Protein AF-A0A9P8L852-F1 (afdb_monomer_lite)

Structure (mmCIF, N/CA/C/O backbone):
data_AF-A0A9P8L852-F1
#
_entry.id   AF-A0A9P8L852-F1
#
loop_
_atom_site.group_PDB
_atom_site.id
_atom_site.type_symbol
_atom_site.label_atom_id
_atom_site.label_alt_id
_atom_site.label_comp_id
_atom_site.label_asym_id
_atom_site.label_entity_id
_atom_site.label_seq_id
_atom_site.pdbx_PDB_ins_code
_atom_site.Cartn_x
_atom_site.Cartn_y
_atom_site.Cartn_z
_atom_site.occupancy
_atom_site.B_iso_or_equiv
_atom_site.auth_seq_id
_atom_site.auth_comp_id
_atom_site.auth_asym_id
_atom_site.auth_atom_id
_atom_site.pdbx_PDB_model_num
ATOM 1 N N . MET A 1 1 ? -7.462 -29.030 7.762 1.00 30.09 1 MET A N 1
ATOM 2 C CA . MET A 1 1 ? -6.842 -27.902 8.484 1.00 30.09 1 MET A CA 1
ATOM 3 C C . MET A 1 1 ? -5.400 -27.834 8.004 1.00 30.09 1 MET A C 1
ATOM 5 O O . MET A 1 1 ? -4.571 -28.569 8.515 1.00 30.09 1 MET A O 1
ATOM 9 N N . PHE A 1 2 ? -5.139 -27.100 6.919 1.00 30.09 2 PHE A N 1
ATOM 10 C CA . PHE A 1 2 ? -3.774 -26.893 6.430 1.00 30.09 2 PHE A CA 1
ATOM 11 C C . PHE A 1 2 ? -3.200 -25.709 7.206 1.00 30.09 2 PHE A C 1
ATOM 13 O O . PHE A 1 2 ? -3.673 -24.588 7.052 1.00 30.09 2 PHE A O 1
ATOM 20 N N . PHE A 1 3 ? -2.244 -25.980 8.090 1.00 32.47 3 PHE A N 1
ATOM 21 C CA . PHE A 1 3 ? -1.364 -24.946 8.616 1.00 32.47 3 PHE A CA 1
ATOM 22 C C . PHE A 1 3 ? -0.344 -24.648 7.515 1.00 32.47 3 PHE A C 1
ATOM 24 O O . PHE A 1 3 ? 0.460 -25.513 7.178 1.00 32.47 3 PHE A O 1
ATOM 31 N N . GLY A 1 4 ? -0.447 -23.472 6.899 1.00 38.97 4 GLY A N 1
ATOM 32 C CA . GLY A 1 4 ? 0.571 -22.972 5.983 1.00 38.97 4 GLY A CA 1
ATOM 33 C C . GLY A 1 4 ? 1.774 -22.506 6.792 1.00 38.97 4 GLY A C 1
ATOM 34 O O . GLY A 1 4 ? 1.653 -21.605 7.619 1.00 38.97 4 GLY A O 1
ATOM 35 N N . GLU A 1 5 ? 2.915 -23.149 6.583 1.00 37.53 5 GLU A N 1
ATOM 36 C CA . GLU A 1 5 ? 4.205 -22.655 7.050 1.00 37.53 5 GLU A CA 1
ATOM 37 C C . GLU A 1 5 ? 4.612 -21.487 6.137 1.00 37.53 5 GLU A C 1
ATOM 39 O O . GLU A 1 5 ? 4.601 -21.616 4.912 1.00 37.53 5 GLU A O 1
ATOM 44 N N . LEU A 1 6 ? 4.905 -20.320 6.718 1.00 42.66 6 LEU A N 1
ATOM 45 C CA . LEU A 1 6 ? 5.394 -19.158 5.974 1.00 42.66 6 LEU A CA 1
ATOM 46 C C . LEU A 1 6 ? 6.865 -19.396 5.614 1.00 42.66 6 LEU A C 1
ATOM 48 O O . LEU A 1 6 ? 7.756 -19.137 6.422 1.00 42.66 6 LEU A O 1
ATOM 52 N N . ALA A 1 7 ? 7.123 -19.905 4.412 1.00 53.56 7 ALA A N 1
ATOM 53 C CA . ALA A 1 7 ? 8.471 -19.963 3.861 1.00 53.56 7 ALA A CA 1
ATOM 54 C C . ALA A 1 7 ? 8.869 -18.576 3.329 1.00 53.56 7 ALA A C 1
ATOM 56 O O . ALA A 1 7 ? 8.182 -18.007 2.482 1.00 53.56 7 ALA A O 1
ATOM 57 N N . VAL A 1 8 ? 9.979 -18.027 3.828 1.00 52.31 8 VAL A N 1
ATOM 58 C CA . VAL A 1 8 ? 10.577 -16.790 3.305 1.00 52.31 8 VAL A CA 1
ATOM 59 C C . VAL A 1 8 ? 11.607 -17.175 2.249 1.00 52.31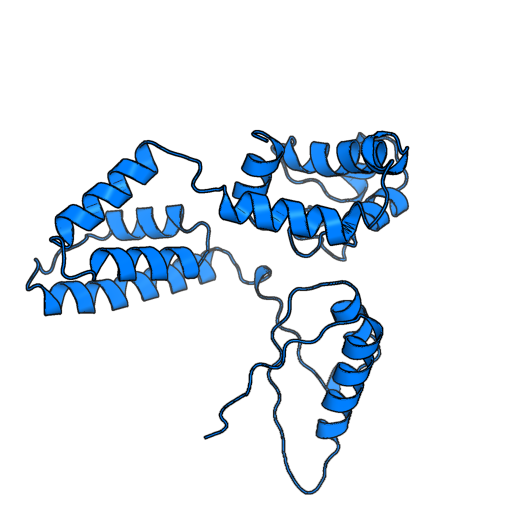 8 VAL A C 1
ATOM 61 O O . VAL A 1 8 ? 12.609 -17.811 2.575 1.00 52.31 8 VAL A O 1
ATOM 64 N N . LEU A 1 9 ? 11.359 -16.798 0.996 1.00 57.06 9 LEU A N 1
ATOM 65 C CA . LEU A 1 9 ? 12.270 -17.051 -0.121 1.00 57.06 9 LEU A CA 1
ATOM 66 C C . LEU A 1 9 ? 13.370 -15.983 -0.159 1.00 57.06 9 LEU A C 1
ATOM 68 O O . LEU A 1 9 ? 13.110 -14.815 0.128 1.00 57.06 9 LEU A O 1
ATOM 72 N N . ARG A 1 10 ? 14.604 -16.378 -0.488 1.00 55.06 10 ARG A N 1
ATOM 73 C CA . ARG A 1 10 ? 15.746 -15.473 -0.694 1.00 55.06 10 ARG A CA 1
ATOM 74 C C . ARG A 1 10 ? 16.436 -15.859 -2.001 1.00 55.06 10 ARG A C 1
ATOM 76 O O . ARG A 1 10 ? 16.749 -17.029 -2.144 1.00 55.06 10 ARG A O 1
ATOM 83 N N . GLY A 1 11 ? 16.701 -14.888 -2.878 1.00 62.25 11 GLY A N 1
ATOM 84 C CA . GLY A 1 11 ? 17.395 -15.084 -4.159 1.00 62.25 11 GLY A CA 1
ATOM 85 C C . GLY A 1 11 ? 16.453 -15.095 -5.369 1.00 62.25 11 GLY A C 1
ATOM 86 O O . GLY A 1 11 ? 15.454 -15.808 -5.376 1.00 62.25 11 GLY A O 1
ATOM 87 N N . ASP A 1 12 ? 16.775 -14.301 -6.393 1.00 66.50 12 ASP A N 1
ATOM 88 C CA . ASP A 1 12 ? 15.905 -14.068 -7.558 1.00 66.50 12 ASP A CA 1
ATOM 89 C C . ASP A 1 12 ? 15.654 -15.340 -8.385 1.00 66.50 12 ASP A C 1
ATOM 91 O O . ASP A 1 12 ? 14.520 -15.614 -8.779 1.00 66.50 12 ASP A O 1
ATOM 95 N N . GLU A 1 13 ? 16.698 -16.146 -8.606 1.00 70.75 13 GLU A N 1
ATOM 96 C CA . GLU A 1 13 ? 16.605 -17.424 -9.329 1.00 70.75 13 GLU A CA 1
ATOM 97 C C . GLU A 1 13 ? 15.814 -18.473 -8.530 1.00 70.75 13 GLU A C 1
ATOM 99 O O . GLU A 1 13 ? 15.007 -19.216 -9.094 1.00 70.75 13 GLU A O 1
ATOM 104 N N . ASP A 1 14 ? 15.979 -18.483 -7.204 1.00 79.25 14 ASP A N 1
ATOM 105 C CA . ASP A 1 14 ? 15.270 -19.399 -6.308 1.00 79.25 14 ASP A CA 1
ATOM 106 C C . ASP A 1 14 ? 13.763 -19.109 -6.300 1.00 79.25 14 ASP A C 1
ATOM 108 O O . ASP A 1 14 ? 12.945 -20.030 -6.291 1.00 79.25 14 ASP A O 1
ATOM 112 N N . VAL A 1 15 ? 13.374 -17.830 -6.360 1.00 82.06 15 VAL A N 1
ATOM 113 C CA . VAL A 1 15 ? 11.967 -17.418 -6.443 1.00 82.06 15 VAL A CA 1
ATOM 114 C C . VAL A 1 15 ? 11.315 -17.940 -7.722 1.00 82.06 15 VAL A C 1
ATOM 116 O O . VAL A 1 15 ? 10.245 -18.545 -7.649 1.00 82.06 15 VAL A O 1
ATOM 119 N N . GLN A 1 16 ? 11.951 -17.759 -8.881 1.00 82.19 16 GLN A N 1
ATOM 120 C CA . GLN A 1 16 ? 11.395 -18.219 -10.160 1.00 82.19 16 GLN A CA 1
ATOM 121 C C . GLN A 1 16 ? 11.277 -19.744 -10.215 1.00 82.19 16 GLN A C 1
ATOM 123 O O . GLN A 1 16 ? 10.236 -20.269 -10.613 1.00 82.19 16 GLN A O 1
ATOM 128 N N . LEU A 1 17 ? 12.307 -20.458 -9.749 1.00 84.75 17 LEU A N 1
ATOM 129 C CA . LEU A 1 17 ? 12.286 -21.916 -9.663 1.00 84.75 17 LEU A CA 1
ATOM 130 C C . LEU A 1 17 ? 11.126 -22.403 -8.789 1.00 84.75 17 LEU A C 1
ATOM 132 O O . LEU A 1 17 ? 10.396 -23.316 -9.172 1.00 84.75 17 LEU A O 1
ATOM 136 N N . ILE A 1 18 ? 10.936 -21.789 -7.621 1.00 87.62 18 ILE A N 1
ATOM 137 C CA . ILE A 1 18 ? 9.874 -22.180 -6.694 1.00 87.62 18 ILE A CA 1
ATOM 138 C C . ILE A 1 18 ? 8.501 -21.900 -7.295 1.00 87.62 18 ILE A C 1
ATOM 140 O O . ILE A 1 18 ? 7.634 -22.765 -7.215 1.00 87.62 18 ILE A O 1
ATOM 144 N N . LEU A 1 19 ? 8.296 -20.748 -7.936 1.00 88.31 19 LEU A N 1
ATOM 145 C CA . LEU A 1 19 ? 7.033 -20.446 -8.614 1.00 88.31 19 LEU A CA 1
ATOM 146 C C . LEU A 1 19 ? 6.720 -21.471 -9.714 1.00 88.31 19 LEU A C 1
ATOM 148 O O . LEU A 1 19 ? 5.597 -21.976 -9.766 1.00 88.31 19 LEU A O 1
ATOM 152 N N . GLY A 1 20 ? 7.719 -21.854 -10.516 1.00 86.06 20 GLY A N 1
ATOM 153 C CA . GLY A 1 20 ? 7.581 -22.915 -11.516 1.00 86.06 20 GLY A CA 1
ATOM 154 C C . GLY A 1 20 ? 7.188 -24.259 -10.896 1.00 86.06 20 GLY A C 1
ATOM 155 O O . GLY A 1 20 ? 6.213 -24.879 -11.319 1.00 86.06 20 GLY A O 1
ATOM 156 N N . LEU A 1 21 ? 7.874 -24.675 -9.827 1.00 86.94 21 LEU A N 1
ATOM 157 C CA . LEU A 1 21 ? 7.550 -25.909 -9.105 1.00 86.94 21 LEU A CA 1
ATOM 158 C C . LEU A 1 21 ? 6.135 -25.880 -8.512 1.00 86.94 21 LEU A C 1
ATOM 160 O O . LEU A 1 21 ? 5.420 -26.875 -8.594 1.00 86.94 21 LEU A O 1
ATOM 164 N N . LEU A 1 22 ? 5.702 -24.754 -7.934 1.00 87.94 22 LEU A N 1
ATOM 165 C CA . LEU A 1 22 ? 4.351 -24.609 -7.379 1.00 87.94 22 LEU A CA 1
ATOM 166 C C . LEU A 1 22 ? 3.277 -24.699 -8.473 1.00 87.94 22 LEU A C 1
ATOM 168 O O . LEU A 1 22 ? 2.219 -25.281 -8.227 1.00 87.94 22 LEU A O 1
ATOM 172 N N . ALA A 1 23 ? 3.550 -24.194 -9.679 1.00 85.25 23 ALA A N 1
ATOM 173 C CA . ALA A 1 23 ? 2.652 -24.344 -10.821 1.00 85.25 23 ALA A CA 1
ATOM 174 C C . ALA A 1 23 ? 2.519 -25.812 -11.265 1.00 85.25 23 ALA A C 1
ATOM 176 O O . ALA A 1 23 ? 1.412 -26.272 -11.557 1.00 85.25 23 ALA A O 1
ATOM 177 N N . GLU A 1 24 ? 3.612 -26.584 -11.241 1.00 85.00 24 GLU A N 1
ATOM 178 C CA . GLU A 1 24 ? 3.585 -28.018 -11.560 1.00 85.00 24 GLU A CA 1
ATOM 179 C C . GLU A 1 24 ? 2.726 -28.825 -10.581 1.00 85.00 24 GLU A C 1
ATOM 181 O O . GLU A 1 24 ? 2.107 -29.816 -10.978 1.00 85.00 24 GLU A O 1
ATOM 186 N N . VAL A 1 25 ? 2.599 -28.388 -9.323 1.00 83.75 25 VAL A N 1
ATOM 187 C CA . VAL A 1 25 ? 1.736 -29.059 -8.336 1.00 83.75 25 VAL A CA 1
ATOM 188 C C . VAL A 1 25 ? 0.272 -29.105 -8.793 1.00 83.75 25 VAL A C 1
ATOM 190 O O . VAL A 1 25 ? -0.440 -30.064 -8.488 1.00 83.75 25 VAL A O 1
ATOM 193 N N . GLY A 1 26 ? -0.178 -28.128 -9.586 1.00 75.31 26 GLY A N 1
ATOM 194 C CA . GLY A 1 26 ? -1.515 -28.128 -10.186 1.00 75.31 26 GLY A CA 1
ATOM 195 C C . GLY A 1 26 ? -1.768 -29.286 -11.162 1.00 75.31 26 GLY A C 1
ATOM 196 O O . GLY A 1 26 ? -2.921 -29.591 -11.461 1.00 75.31 26 GLY A O 1
ATOM 197 N N . THR A 1 27 ? -0.715 -29.962 -11.634 1.00 79.94 27 THR A N 1
ATOM 198 C CA . THR A 1 27 ? -0.801 -31.112 -12.552 1.00 79.94 27 THR A CA 1
ATOM 199 C C . THR A 1 27 ? -0.928 -32.461 -11.840 1.00 79.94 27 THR A C 1
ATOM 201 O O . THR A 1 27 ? -1.153 -33.488 -12.489 1.00 79.94 27 THR A O 1
ATOM 204 N N . LEU A 1 28 ? -0.809 -32.488 -10.506 1.00 83.94 28 LEU A N 1
ATOM 205 C CA . LEU A 1 28 ? -0.921 -33.719 -9.731 1.00 83.94 28 LEU A CA 1
ATOM 206 C C . LEU A 1 28 ? -2.323 -34.325 -9.869 1.00 83.94 28 LEU A C 1
ATOM 208 O O . LEU A 1 28 ? -3.336 -33.711 -9.551 1.00 83.94 28 LEU A O 1
ATOM 212 N N . GLN A 1 29 ? -2.378 -35.584 -10.303 1.00 82.12 29 GLN A N 1
ATOM 213 C CA . GLN A 1 29 ? -3.643 -36.298 -10.519 1.00 82.12 29 GLN A CA 1
ATOM 214 C C . GLN A 1 29 ? -4.199 -36.942 -9.244 1.00 82.12 29 GLN A C 1
ATOM 216 O O . GLN A 1 29 ? -5.379 -37.279 -9.174 1.00 82.12 29 GLN A O 1
ATOM 221 N N . THR A 1 30 ? -3.347 -37.154 -8.242 1.00 87.06 30 THR A N 1
ATOM 222 C CA . THR A 1 30 ? -3.685 -37.899 -7.023 1.00 87.06 30 THR A CA 1
ATOM 223 C C . THR A 1 30 ? -4.149 -37.006 -5.877 1.00 87.06 30 THR A C 1
ATOM 225 O O . THR A 1 30 ? -4.859 -37.479 -4.992 1.00 87.06 30 THR A O 1
ATOM 228 N N . ILE A 1 31 ? -3.757 -35.728 -5.873 1.00 84.88 31 ILE A N 1
ATOM 229 C CA . ILE A 1 31 ? -4.062 -34.761 -4.815 1.00 84.88 31 ILE A CA 1
ATOM 230 C C . ILE A 1 31 ? -4.403 -33.426 -5.468 1.00 84.88 31 ILE A C 1
ATOM 232 O O . ILE A 1 31 ? -3.638 -32.920 -6.281 1.00 84.88 31 ILE A O 1
ATOM 236 N N . GLN A 1 32 ? -5.524 -32.828 -5.065 1.00 82.69 32 GLN A N 1
ATOM 237 C CA . GLN A 1 32 ? -5.884 -31.477 -5.476 1.00 82.69 32 GLN A CA 1
ATOM 238 C C . GLN A 1 32 ? -5.340 -30.468 -4.459 1.00 82.69 32 GLN A C 1
ATOM 240 O O . GLN A 1 32 ? -5.936 -30.272 -3.397 1.00 82.69 32 GLN A O 1
ATOM 245 N N . LEU A 1 33 ? -4.209 -29.832 -4.771 1.00 82.88 33 LEU A N 1
ATOM 246 C CA . LEU A 1 33 ? -3.658 -28.752 -3.952 1.00 82.88 33 LEU A CA 1
ATOM 247 C C . LEU A 1 33 ? -4.139 -27.389 -4.467 1.00 82.88 33 LEU A C 1
ATOM 249 O O . LEU A 1 33 ? -4.198 -27.153 -5.671 1.00 82.88 33 LEU A O 1
ATOM 253 N N . ARG A 1 34 ? -4.473 -26.482 -3.546 1.00 84.12 34 ARG A N 1
ATOM 254 C CA . ARG A 1 34 ? -4.671 -25.056 -3.834 1.00 84.12 34 ARG A CA 1
ATOM 255 C C . ARG A 1 34 ? -3.656 -24.268 -3.027 1.00 84.12 34 ARG A C 1
ATOM 257 O O . ARG A 1 34 ? -3.561 -24.469 -1.818 1.00 84.12 34 ARG A O 1
ATOM 264 N N . ILE A 1 35 ? -2.919 -23.398 -3.699 1.00 85.69 35 ILE A N 1
ATOM 265 C CA . ILE A 1 35 ? -1.832 -22.622 -3.109 1.00 85.69 35 ILE A CA 1
ATOM 266 C C . ILE A 1 35 ? -2.249 -21.155 -3.165 1.00 85.69 35 ILE A C 1
ATOM 268 O O . ILE A 1 35 ? -2.655 -20.671 -4.218 1.00 85.69 35 ILE A O 1
ATOM 272 N N . LEU A 1 36 ? -2.180 -20.468 -2.026 1.00 88.12 36 LEU A N 1
ATOM 273 C CA . LEU A 1 36 ? -2.320 -19.019 -1.960 1.00 88.12 36 LEU A CA 1
ATOM 274 C C . LEU A 1 36 ? -0.929 -18.432 -1.740 1.00 88.12 36 LEU A C 1
ATOM 276 O O . LEU A 1 36 ? -0.276 -18.765 -0.752 1.00 88.12 36 LEU A O 1
ATOM 280 N N . ILE A 1 37 ? -0.495 -17.576 -2.659 1.00 86.06 37 ILE A N 1
ATOM 281 C CA . ILE A 1 37 ? 0.795 -16.892 -2.594 1.00 86.06 37 ILE A CA 1
ATOM 282 C C . ILE A 1 37 ? 0.516 -15.412 -2.351 1.00 86.06 37 ILE A C 1
ATOM 284 O O . ILE A 1 37 ? -0.312 -14.811 -3.029 1.00 86.06 37 ILE A O 1
ATOM 288 N N . THR A 1 38 ? 1.200 -14.831 -1.370 1.00 85.81 38 THR A N 1
ATOM 289 C CA . THR A 1 38 ? 1.174 -13.390 -1.109 1.00 85.81 38 THR A CA 1
ATOM 290 C C . THR A 1 38 ? 2.589 -12.856 -1.225 1.00 85.81 38 THR A C 1
ATOM 292 O O . THR A 1 38 ? 3.482 -13.330 -0.523 1.00 85.81 38 THR A O 1
ATOM 295 N N . SER A 1 39 ? 2.796 -11.865 -2.078 1.00 81.94 39 SER A N 1
ATOM 296 C CA . SER A 1 39 ? 4.111 -11.279 -2.331 1.00 81.94 39 SER A CA 1
ATOM 297 C C . SER A 1 39 ? 3.981 -9.800 -2.675 1.00 81.94 39 SER A C 1
ATOM 299 O O . SER A 1 39 ? 2.926 -9.334 -3.108 1.00 81.94 39 SER A O 1
ATOM 301 N N . ARG A 1 40 ? 5.074 -9.052 -2.508 1.00 79.25 40 ARG A N 1
ATOM 302 C CA . ARG A 1 40 ? 5.219 -7.737 -3.143 1.00 79.25 40 ARG A CA 1
ATOM 303 C C . ARG A 1 40 ? 5.440 -7.931 -4.651 1.00 79.25 40 ARG A C 1
ATOM 305 O O . ARG A 1 40 ? 5.953 -8.983 -5.039 1.00 79.25 40 ARG A O 1
ATOM 312 N N . PRO A 1 41 ? 5.089 -6.955 -5.507 1.00 77.94 41 PRO A N 1
ATOM 313 C CA . PRO A 1 41 ? 5.294 -7.039 -6.956 1.00 77.94 41 PRO A CA 1
ATOM 314 C C . PRO A 1 41 ? 6.764 -6.777 -7.331 1.00 77.94 41 PRO A C 1
ATOM 316 O O . PRO A 1 41 ? 7.064 -5.965 -8.202 1.00 77.94 41 PRO A O 1
ATOM 319 N N . GLU A 1 42 ? 7.691 -7.429 -6.634 1.00 79.12 42 GLU A N 1
ATOM 320 C CA . GLU A 1 42 ? 9.123 -7.330 -6.898 1.00 79.12 42 GLU A CA 1
ATOM 321 C C . GLU A 1 42 ? 9.465 -8.016 -8.225 1.00 79.12 42 GLU A C 1
ATOM 323 O O . GLU A 1 42 ? 8.786 -8.948 -8.666 1.00 79.12 42 GLU A O 1
ATOM 328 N N . THR A 1 43 ? 10.525 -7.543 -8.872 1.00 79.06 43 THR A N 1
ATOM 329 C CA . THR A 1 43 ? 10.949 -7.980 -10.205 1.00 79.06 43 THR A CA 1
ATOM 330 C C . THR A 1 43 ? 11.040 -9.510 -10.361 1.00 79.06 43 THR A C 1
ATOM 332 O O . THR A 1 43 ? 10.464 -10.023 -11.324 1.00 79.06 43 THR A O 1
ATOM 335 N N . PRO A 1 44 ? 11.637 -10.279 -9.425 1.00 79.12 44 PRO A N 1
ATOM 336 C CA . PRO A 1 44 ? 11.730 -11.738 -9.556 1.00 79.12 44 PRO A CA 1
ATOM 337 C C . PRO A 1 44 ? 10.369 -12.437 -9.525 1.00 79.12 44 PRO A C 1
ATOM 339 O O . PRO A 1 44 ? 10.159 -13.414 -10.241 1.00 79.12 44 PRO A O 1
ATOM 342 N N . ILE A 1 45 ? 9.427 -11.907 -8.738 1.00 84.06 45 ILE A N 1
ATOM 343 C CA . ILE A 1 45 ? 8.056 -12.416 -8.636 1.00 84.06 45 ILE A CA 1
ATOM 344 C C . ILE A 1 45 ? 7.315 -12.158 -9.947 1.00 84.06 45 ILE A C 1
ATOM 346 O O . ILE A 1 45 ? 6.753 -13.082 -10.528 1.00 84.06 45 ILE A O 1
ATOM 350 N N . ARG A 1 46 ? 7.349 -10.912 -10.442 1.00 83.62 46 ARG A N 1
ATOM 351 C CA . ARG A 1 46 ? 6.687 -10.528 -11.700 1.00 83.62 46 ARG A CA 1
ATOM 352 C C . ARG A 1 46 ? 7.192 -11.368 -12.871 1.00 83.62 46 ARG A C 1
ATOM 354 O O . ARG A 1 46 ? 6.383 -11.859 -13.648 1.00 83.62 46 ARG A O 1
ATOM 361 N N . PHE A 1 47 ? 8.508 -11.561 -12.977 1.00 82.44 47 PHE A N 1
ATOM 362 C CA . PHE A 1 47 ? 9.087 -12.397 -14.028 1.00 82.44 47 PHE A CA 1
ATOM 363 C C . PHE A 1 47 ? 8.772 -13.881 -13.855 1.00 82.44 47 PHE A C 1
ATOM 365 O O . PHE A 1 47 ? 8.441 -14.530 -14.840 1.00 82.44 47 PHE A O 1
ATOM 372 N N . GLY A 1 48 ? 8.785 -14.410 -12.629 1.00 83.56 48 GLY A N 1
ATOM 373 C CA . GLY A 1 48 ? 8.462 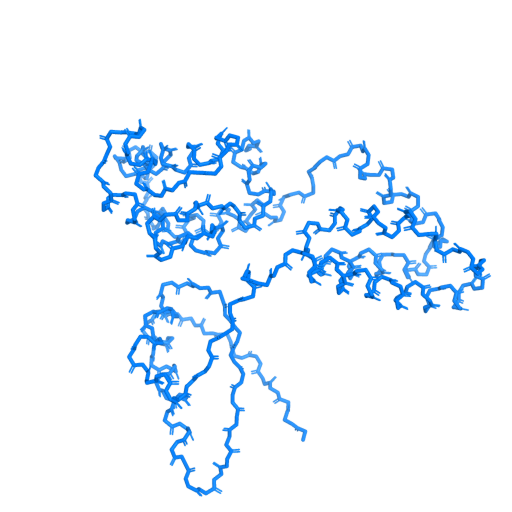-15.817 -12.387 1.00 83.56 48 GLY A CA 1
ATOM 374 C C . GLY A 1 48 ? 7.035 -16.207 -12.786 1.00 83.56 48 GLY A C 1
ATOM 375 O O . GLY A 1 48 ? 6.814 -17.346 -13.181 1.00 83.56 48 GLY A O 1
ATOM 376 N N . PHE A 1 49 ? 6.077 -15.276 -12.735 1.00 86.12 49 PHE A N 1
ATOM 377 C CA . PHE A 1 49 ? 4.703 -15.529 -13.186 1.00 86.12 49 PHE A CA 1
ATOM 378 C C . PHE A 1 49 ? 4.487 -15.346 -14.695 1.00 86.12 49 PHE A C 1
ATOM 380 O O . PHE A 1 49 ? 3.552 -15.938 -15.225 1.00 86.12 49 PHE A O 1
ATOM 387 N N . ILE A 1 50 ? 5.349 -14.607 -15.410 1.00 83.00 50 ILE A N 1
ATOM 388 C CA . ILE A 1 50 ? 5.221 -14.419 -16.871 1.00 83.00 50 ILE A CA 1
ATOM 389 C C . ILE A 1 50 ? 5.284 -15.757 -17.622 1.00 83.00 50 ILE A C 1
ATOM 391 O O . ILE A 1 50 ? 4.557 -15.950 -18.597 1.00 83.00 50 ILE A O 1
ATOM 395 N N . ASP A 1 51 ? 6.125 -16.683 -17.161 1.00 79.25 51 ASP A N 1
ATOM 396 C CA . ASP A 1 51 ? 6.312 -17.989 -17.802 1.00 79.25 51 ASP A CA 1
ATOM 397 C C . ASP A 1 51 ? 5.269 -19.036 -17.365 1.00 79.25 51 ASP A C 1
ATOM 399 O O . ASP A 1 51 ? 5.218 -20.142 -17.911 1.00 79.25 51 ASP A O 1
ATOM 403 N N . ILE A 1 52 ? 4.406 -18.701 -16.398 1.00 85.06 52 ILE A N 1
ATOM 404 C CA . ILE A 1 52 ? 3.348 -19.586 -15.907 1.00 85.06 52 ILE A CA 1
ATOM 405 C C . ILE A 1 52 ? 2.060 -19.296 -16.691 1.00 85.06 52 ILE A C 1
ATOM 407 O O . ILE A 1 52 ? 1.624 -18.150 -16.760 1.00 85.06 52 ILE A O 1
ATOM 411 N N . PRO A 1 53 ? 1.377 -20.310 -17.257 1.00 83.94 53 PRO A N 1
ATOM 412 C CA . PRO A 1 53 ? 0.119 -20.086 -17.964 1.00 83.94 53 PRO A CA 1
ATOM 413 C C . PRO A 1 53 ? -0.944 -19.433 -17.069 1.00 83.94 53 PRO A C 1
ATOM 415 O O . PRO A 1 53 ? -1.167 -19.890 -15.947 1.00 83.94 53 PRO A O 1
ATOM 418 N N . GLU A 1 54 ? -1.687 -18.450 -17.589 1.00 81.38 54 GLU A N 1
ATOM 419 C CA . GLU A 1 54 ? -2.828 -17.818 -16.889 1.00 81.38 54 GLU A CA 1
ATOM 420 C C . GLU A 1 54 ? -3.913 -18.830 -16.479 1.00 81.38 54 GLU A C 1
ATOM 422 O O . GLU A 1 54 ? -4.678 -18.608 -15.552 1.00 81.38 54 GLU A O 1
ATOM 427 N N . THR A 1 55 ? -3.986 -19.993 -17.132 1.00 81.06 55 THR A N 1
ATOM 428 C CA . THR A 1 55 ? -4.901 -21.070 -16.723 1.00 81.06 55 THR A CA 1
ATOM 429 C C . THR A 1 55 ? -4.485 -21.757 -15.420 1.00 81.06 55 THR A C 1
ATOM 431 O O . THR A 1 55 ? -5.289 -22.477 -14.831 1.00 81.06 55 THR A O 1
ATOM 434 N N . ALA A 1 56 ? -3.226 -21.602 -15.006 1.00 81.31 56 ALA A N 1
ATOM 435 C CA . ALA A 1 56 ? -2.645 -22.246 -13.832 1.00 81.31 56 ALA A CA 1
ATOM 436 C C . ALA A 1 56 ? -2.624 -21.338 -12.591 1.00 81.31 56 ALA A C 1
ATOM 438 O O . ALA A 1 56 ? -2.372 -21.834 -11.493 1.00 81.31 56 ALA A O 1
ATOM 439 N N . HIS A 1 57 ? -2.905 -20.040 -12.735 1.00 84.31 57 HIS A N 1
ATOM 440 C CA . HIS A 1 57 ? -2.890 -19.086 -11.628 1.00 84.31 57 HIS A CA 1
ATOM 441 C C . HIS A 1 57 ? -3.965 -18.003 -11.789 1.00 84.31 57 HIS A C 1
ATOM 443 O O . HIS A 1 57 ? -4.545 -17.830 -12.853 1.00 84.31 57 HIS A O 1
ATOM 449 N N . HIS A 1 58 ? -4.281 -17.302 -10.704 1.00 83.75 58 HIS A N 1
ATOM 450 C CA . HIS A 1 58 ? -5.195 -16.166 -10.735 1.00 83.75 58 HIS A CA 1
ATOM 451 C C . HIS A 1 58 ? -4.590 -15.025 -9.931 1.00 83.75 58 HIS A C 1
ATOM 453 O O . HIS A 1 58 ? -4.411 -15.157 -8.718 1.00 83.75 58 HIS A O 1
ATOM 459 N N . ASP A 1 59 ? -4.298 -13.923 -10.613 1.00 83.62 59 ASP A N 1
ATOM 460 C CA . ASP A 1 59 ? -3.697 -12.753 -9.992 1.00 83.62 59 ASP A CA 1
ATOM 461 C C . ASP A 1 59 ? -4.748 -11.862 -9.342 1.00 83.62 59 ASP A C 1
ATOM 463 O O . ASP A 1 59 ? -5.770 -11.514 -9.939 1.00 83.62 59 ASP A O 1
ATOM 467 N N . PHE A 1 60 ? -4.457 -11.440 -8.113 1.00 83.56 60 PHE A N 1
ATOM 468 C CA . PHE A 1 60 ? -5.247 -10.450 -7.401 1.00 83.56 60 PHE A CA 1
ATOM 469 C C . PHE A 1 60 ? -4.340 -9.347 -6.865 1.00 83.56 60 PHE A C 1
ATOM 471 O O . PHE A 1 60 ? -3.645 -9.504 -5.859 1.00 83.56 60 PHE A O 1
ATOM 478 N N . VAL A 1 61 ? -4.344 -8.212 -7.558 1.00 80.19 61 VAL A N 1
ATOM 479 C CA . VAL A 1 61 ? -3.525 -7.054 -7.203 1.00 80.19 61 VAL A CA 1
ATOM 480 C C . VAL A 1 61 ? -4.246 -6.231 -6.139 1.00 80.19 61 VAL A C 1
ATOM 482 O O . VAL A 1 61 ? -5.224 -5.545 -6.428 1.00 80.19 61 VAL A O 1
ATOM 485 N N . LEU A 1 62 ? -3.752 -6.286 -4.898 1.00 77.94 62 LEU A N 1
ATOM 486 C CA . LEU A 1 62 ? -4.420 -5.669 -3.745 1.00 77.94 62 LEU A CA 1
ATOM 487 C C . LEU A 1 62 ? -4.593 -4.145 -3.866 1.00 77.94 62 LEU A C 1
ATOM 489 O O . LEU A 1 62 ? -5.603 -3.623 -3.408 1.00 77.94 62 LEU A O 1
ATOM 493 N N . HIS A 1 63 ? -3.662 -3.432 -4.508 1.00 70.88 63 HIS A N 1
ATOM 494 C CA . HIS A 1 63 ? -3.774 -1.976 -4.685 1.00 70.88 63 HIS A CA 1
ATOM 495 C C . HIS A 1 63 ? -4.765 -1.553 -5.782 1.00 70.88 63 HIS A C 1
ATOM 497 O O . HIS A 1 63 ? -5.109 -0.379 -5.858 1.00 70.88 63 HIS A O 1
ATOM 503 N N . ASN A 1 64 ? -5.274 -2.488 -6.595 1.00 77.81 64 ASN A N 1
ATOM 504 C CA . ASN A 1 64 ? -6.320 -2.195 -7.584 1.00 77.81 64 ASN A CA 1
ATOM 505 C C . ASN A 1 64 ? -7.726 -2.184 -6.970 1.00 77.81 64 ASN A C 1
ATOM 507 O O . ASN A 1 64 ? -8.699 -1.835 -7.643 1.00 77.81 64 ASN A O 1
ATOM 511 N N . VAL A 1 65 ? -7.860 -2.586 -5.704 1.00 82.62 65 VAL A N 1
ATOM 512 C CA . VAL A 1 65 ? -9.126 -2.491 -4.982 1.00 82.62 65 VAL A CA 1
ATOM 513 C C . VAL A 1 65 ? -9.451 -1.013 -4.780 1.00 82.62 65 VAL A C 1
ATOM 515 O O . VAL A 1 65 ? -8.621 -0.235 -4.319 1.00 82.62 65 VAL A O 1
ATOM 518 N N . SER A 1 66 ? -10.670 -0.608 -5.136 1.00 85.88 66 SER A N 1
ATOM 519 C CA . SER A 1 66 ? -11.076 0.793 -5.015 1.00 85.88 66 SER A CA 1
ATOM 520 C C . SER A 1 66 ? -10.957 1.276 -3.568 1.00 85.88 66 SER A C 1
ATOM 522 O O . SER A 1 66 ? -11.422 0.577 -2.666 1.00 85.88 66 SER A O 1
ATOM 524 N N . ALA A 1 67 ? -10.445 2.494 -3.369 1.00 82.50 67 ALA A N 1
ATOM 525 C CA . ALA A 1 67 ? -10.301 3.111 -2.048 1.00 82.50 67 ALA A CA 1
ATOM 526 C C . ALA A 1 67 ? -11.589 3.035 -1.210 1.00 82.50 67 ALA A C 1
ATOM 528 O O . ALA A 1 67 ? -11.537 2.643 -0.053 1.00 82.50 67 ALA A O 1
ATOM 529 N N . HIS A 1 68 ? -12.756 3.253 -1.827 1.00 88.00 68 HIS A N 1
ATOM 530 C CA . HIS A 1 68 ? -14.058 3.129 -1.161 1.00 88.00 68 HIS A CA 1
ATOM 531 C C . HIS A 1 68 ? -14.308 1.743 -0.535 1.00 88.00 68 HIS A C 1
ATOM 533 O O . HIS A 1 68 ? -14.897 1.644 0.535 1.00 88.00 68 HIS A O 1
ATOM 539 N N . VAL A 1 69 ? -13.891 0.657 -1.195 1.00 92.56 69 VAL A N 1
ATOM 540 C CA . VAL A 1 69 ? -14.035 -0.705 -0.644 1.00 92.56 69 VAL A CA 1
ATOM 541 C C . VAL A 1 69 ? -13.091 -0.895 0.540 1.00 92.56 69 VAL A C 1
ATOM 543 O O . VAL A 1 69 ? -13.514 -1.399 1.573 1.00 92.56 69 VAL A O 1
ATOM 546 N N . ILE A 1 70 ? -11.847 -0.424 0.423 1.00 89.19 70 ILE A N 1
ATOM 547 C CA . ILE A 1 70 ? -10.857 -0.495 1.506 1.00 89.19 70 ILE A CA 1
ATOM 548 C C . ILE A 1 70 ? -11.345 0.293 2.729 1.00 89.19 70 ILE A C 1
ATOM 550 O O . ILE A 1 70 ? -11.362 -0.233 3.838 1.00 89.19 70 ILE A O 1
ATOM 554 N N . GLU A 1 71 ? -11.788 1.534 2.531 1.00 91.75 71 GLU A N 1
ATOM 555 C CA . GLU A 1 71 ? -12.336 2.396 3.582 1.00 91.75 71 GLU A CA 1
ATOM 556 C C . GLU A 1 71 ? -13.571 1.770 4.240 1.00 91.75 71 GLU A C 1
ATOM 558 O O . GLU A 1 71 ? -13.694 1.787 5.466 1.00 91.75 71 GLU A O 1
ATOM 563 N N . HIS A 1 72 ? -14.460 1.160 3.450 1.00 95.94 72 HIS A N 1
ATOM 564 C CA . HIS A 1 72 ? -15.630 0.452 3.965 1.00 95.94 72 HIS A CA 1
ATOM 565 C C . HIS A 1 72 ? -15.253 -0.766 4.819 1.00 95.94 72 HIS A C 1
ATOM 567 O O . HIS A 1 72 ? -15.817 -0.964 5.901 1.00 95.94 72 HIS A O 1
ATOM 573 N N . ASP A 1 73 ? -14.287 -1.571 4.376 1.00 96.31 73 ASP A N 1
ATOM 574 C CA . ASP A 1 73 ? -13.849 -2.754 5.116 1.00 96.31 73 ASP A CA 1
ATOM 575 C C . ASP A 1 73 ? -13.098 -2.362 6.403 1.00 96.31 73 ASP A C 1
ATOM 577 O O . ASP A 1 73 ? -13.305 -2.978 7.452 1.00 96.31 73 ASP A O 1
ATOM 581 N N . ILE A 1 74 ? -12.287 -1.296 6.372 1.00 95.19 74 ILE A N 1
ATOM 582 C CA . ILE A 1 74 ? -11.634 -0.730 7.566 1.00 95.19 74 ILE A CA 1
ATOM 583 C C . ILE A 1 74 ? -12.675 -0.166 8.538 1.00 95.19 74 ILE A C 1
ATOM 585 O O . ILE A 1 74 ? -12.589 -0.415 9.741 1.00 95.19 74 ILE A O 1
ATOM 589 N N . SER A 1 75 ? -13.690 0.543 8.039 1.00 97.56 75 SER A N 1
ATOM 590 C CA . SER A 1 75 ? -14.811 1.027 8.851 1.00 97.56 75 SER A CA 1
ATOM 591 C C . SER A 1 75 ? -15.522 -0.138 9.544 1.00 97.56 75 SER A C 1
ATOM 593 O O . SER A 1 75 ? -15.688 -0.140 10.765 1.00 97.56 75 SER A O 1
ATOM 595 N N . THR A 1 76 ? -15.844 -1.192 8.790 1.00 97.94 76 THR A N 1
ATOM 596 C CA . THR A 1 76 ? -16.462 -2.420 9.313 1.00 97.94 76 THR A CA 1
ATOM 597 C C . THR A 1 76 ? -15.594 -3.078 10.388 1.00 97.94 76 THR A C 1
ATOM 599 O O . THR A 1 76 ? -16.104 -3.490 11.434 1.00 97.94 76 THR A O 1
ATOM 602 N N . PHE A 1 77 ? -14.278 -3.136 10.171 1.00 97.62 77 PHE A N 1
ATOM 603 C CA . PHE A 1 77 ? -13.319 -3.628 11.157 1.00 97.62 77 PHE A CA 1
ATOM 604 C C . PHE A 1 77 ? -13.342 -2.795 12.449 1.00 97.62 77 PHE A C 1
ATOM 606 O O . PHE A 1 77 ? -13.445 -3.364 13.537 1.00 97.62 77 PHE A O 1
ATOM 613 N N . PHE A 1 78 ? -13.324 -1.461 12.354 1.00 97.69 78 PHE A N 1
ATOM 614 C CA . PHE A 1 78 ? -13.422 -0.583 13.524 1.00 97.69 78 PHE A CA 1
ATOM 615 C C . PHE A 1 78 ? -14.730 -0.776 14.287 1.00 97.69 78 PHE A C 1
ATOM 617 O O . PHE A 1 78 ? -14.698 -0.907 15.511 1.00 97.69 78 PHE A O 1
ATOM 624 N N . TYR A 1 79 ? -15.873 -0.843 13.596 1.00 97.44 79 TYR A N 1
ATOM 625 C CA . TYR A 1 79 ? -17.163 -1.107 14.239 1.00 97.44 79 TYR A CA 1
ATOM 626 C C . TYR A 1 79 ? -17.140 -2.415 15.032 1.00 97.44 79 TYR A C 1
ATOM 628 O O . TYR A 1 79 ? -17.589 -2.450 16.181 1.00 97.44 79 TYR A O 1
ATOM 636 N N . HIS A 1 80 ? -16.584 -3.477 14.446 1.00 97.25 80 HIS A N 1
ATOM 637 C CA . HIS A 1 80 ? -16.473 -4.774 15.101 1.00 97.25 80 HIS A CA 1
ATOM 638 C C . HIS A 1 80 ? -15.591 -4.719 16.359 1.00 97.25 80 HIS A C 1
ATOM 640 O O . HIS A 1 80 ? -16.021 -5.106 17.449 1.00 97.25 80 HIS A O 1
ATOM 646 N N . GLU A 1 81 ? -14.371 -4.196 16.238 1.00 96.19 81 GLU A N 1
ATOM 647 C CA . GLU A 1 81 ? -13.424 -4.127 17.354 1.00 96.19 81 GLU A CA 1
ATOM 648 C C . GLU A 1 81 ? -13.908 -3.189 18.467 1.00 96.19 81 GLU A C 1
ATOM 650 O O . GLU A 1 81 ? -13.784 -3.504 19.657 1.00 96.19 81 GLU A O 1
ATOM 655 N N . PHE A 1 82 ? -14.518 -2.054 18.116 1.00 96.38 82 PHE A N 1
ATOM 656 C CA . PHE A 1 82 ? -15.087 -1.140 19.101 1.00 96.38 82 PHE A CA 1
ATOM 657 C C . PHE A 1 82 ? -16.316 -1.707 19.793 1.00 96.38 82 PHE A C 1
ATOM 659 O O . PHE A 1 82 ? -16.486 -1.463 20.987 1.00 96.38 82 PHE A O 1
ATOM 666 N N . GLU A 1 83 ? -17.118 -2.543 19.132 1.00 95.81 83 GLU A N 1
ATOM 667 C CA . GLU A 1 83 ? -18.184 -3.271 19.813 1.00 95.81 83 GLU A CA 1
ATOM 668 C C . GLU A 1 83 ? -17.621 -4.195 20.908 1.00 95.81 83 GLU A C 1
ATOM 670 O O . GLU A 1 83 ? -18.151 -4.232 22.027 1.00 95.81 83 GLU A O 1
ATOM 675 N N . ILE A 1 84 ? -16.527 -4.906 20.616 1.00 94.94 84 ILE A N 1
ATOM 676 C CA . ILE A 1 84 ? -15.839 -5.778 21.578 1.00 94.94 84 ILE A CA 1
ATOM 677 C C . ILE A 1 84 ? -15.289 -4.956 22.750 1.00 94.94 84 ILE A C 1
ATOM 679 O O . ILE A 1 84 ? -15.529 -5.301 23.914 1.00 94.94 84 ILE A O 1
ATOM 683 N N . ILE A 1 85 ? -14.589 -3.853 22.466 1.00 93.06 85 ILE A N 1
ATOM 684 C CA . ILE A 1 85 ? -14.028 -2.950 23.485 1.00 93.06 85 ILE A CA 1
ATOM 685 C C . ILE A 1 85 ? -15.142 -2.379 24.366 1.00 93.06 85 ILE A C 1
ATOM 687 O O . ILE A 1 85 ? -15.070 -2.480 25.594 1.00 93.06 85 ILE A O 1
ATOM 691 N N . ARG A 1 86 ? -16.210 -1.859 23.754 1.00 94.56 86 ARG A N 1
ATOM 692 C CA . ARG A 1 86 ? -17.376 -1.286 24.434 1.00 94.56 86 ARG A CA 1
ATOM 693 C C . ARG A 1 86 ? -18.004 -2.280 25.398 1.00 94.56 86 ARG A C 1
ATOM 695 O O . ARG A 1 86 ? -18.188 -1.956 26.570 1.00 94.56 86 ARG A O 1
ATOM 702 N N . LYS A 1 87 ? -18.285 -3.508 24.944 1.00 93.75 87 LYS A N 1
ATOM 703 C CA . LYS A 1 87 ? -18.867 -4.569 25.788 1.00 93.75 87 LYS A CA 1
ATOM 704 C C . LYS A 1 87 ? -17.940 -4.946 26.942 1.00 93.75 87 LYS A C 1
ATOM 706 O O . LYS A 1 87 ? -18.394 -5.092 28.076 1.00 93.75 87 LYS A O 1
ATOM 711 N N . ARG A 1 88 ? -16.639 -5.080 26.674 1.00 91.69 88 ARG A N 1
ATOM 712 C CA . ARG A 1 88 ? -15.639 -5.470 27.676 1.00 91.69 88 ARG A CA 1
ATOM 713 C C . ARG A 1 88 ? -15.445 -4.415 28.765 1.00 91.69 88 ARG A C 1
ATOM 715 O O . ARG A 1 88 ? -15.251 -4.780 29.921 1.00 91.69 88 ARG A O 1
ATOM 722 N N . HIS A 1 89 ? -15.503 -3.137 28.402 1.00 88.94 89 HIS A N 1
ATOM 723 C CA . HIS A 1 89 ? -15.279 -2.012 29.312 1.00 88.94 89 HIS A CA 1
ATOM 724 C C . HIS A 1 89 ? -16.573 -1.349 29.811 1.00 88.94 89 HIS A C 1
ATOM 726 O O . HIS A 1 89 ? -16.499 -0.429 30.617 1.00 88.94 89 HIS A O 1
ATOM 732 N N . ARG A 1 90 ? -17.749 -1.852 29.400 1.00 92.12 90 ARG A N 1
ATOM 733 C CA . ARG A 1 90 ? -19.080 -1.313 29.744 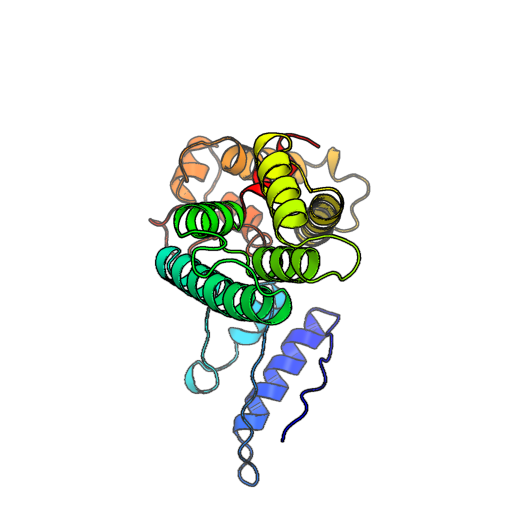1.00 92.12 90 ARG A CA 1
ATOM 734 C C . ARG A 1 90 ? -19.222 0.177 29.403 1.00 92.12 90 ARG A C 1
ATOM 736 O O . ARG A 1 90 ? -19.752 0.948 30.198 1.00 92.12 90 ARG A O 1
ATOM 743 N N . LEU A 1 91 ? -18.721 0.561 28.231 1.00 92.88 91 LEU A N 1
ATOM 744 C CA . LEU A 1 91 ? -18.808 1.933 27.725 1.00 92.88 91 LEU A CA 1
ATOM 745 C C . LEU A 1 91 ? -20.217 2.233 27.187 1.00 92.88 91 LEU A C 1
ATOM 747 O O . LEU A 1 91 ? -21.025 1.321 26.995 1.00 92.88 91 LEU A O 1
ATOM 751 N N . SER A 1 92 ? -20.490 3.514 26.926 1.00 93.88 92 SER A N 1
ATOM 752 C CA . SER A 1 92 ? -21.746 3.974 26.319 1.00 93.88 92 SER A CA 1
ATOM 753 C C . SER A 1 92 ? -22.042 3.255 25.001 1.00 93.88 92 SER A C 1
ATOM 755 O O . SER A 1 92 ? -21.133 2.983 24.218 1.00 93.88 92 SER A O 1
ATOM 757 N N . GLU A 1 93 ? -23.321 3.012 24.706 1.00 91.19 93 GLU A N 1
ATOM 758 C CA . GLU A 1 93 ? -23.749 2.465 23.411 1.00 91.19 93 GLU A CA 1
ATOM 759 C C . GLU A 1 93 ? -23.347 3.355 22.231 1.00 91.19 93 GLU A C 1
ATOM 761 O O . GLU A 1 93 ? -23.105 2.841 21.142 1.00 91.19 93 GLU A O 1
ATOM 766 N N . GLN A 1 94 ? -23.221 4.660 22.473 1.00 91.06 94 GLN A N 1
ATOM 767 C CA . GLN A 1 94 ? -22.833 5.667 21.487 1.00 91.06 94 GLN A CA 1
ATOM 768 C C . GLN A 1 94 ? -21.314 5.766 21.298 1.00 91.06 94 GLN A C 1
ATOM 770 O O . GLN A 1 94 ? -20.870 6.490 20.416 1.00 91.06 94 GLN A O 1
ATOM 775 N N . TRP A 1 95 ? -20.511 5.075 22.116 1.00 93.75 95 TRP A N 1
ATOM 776 C CA . TRP A 1 95 ? -19.055 5.096 21.994 1.00 93.75 95 TRP A CA 1
ATOM 777 C C . TRP A 1 95 ? -18.579 4.202 20.831 1.00 93.75 95 TRP A C 1
ATOM 779 O O . TRP A 1 95 ? -19.072 3.075 20.711 1.00 93.75 95 TRP A O 1
ATOM 789 N N . PRO A 1 96 ? -17.596 4.645 20.019 1.00 92.94 96 PRO A N 1
ATOM 790 C CA . PRO A 1 96 ? -16.897 5.942 20.080 1.00 92.94 96 PRO A CA 1
ATOM 791 C C . PRO A 1 96 ? -17.607 7.085 19.333 1.00 92.94 96 PRO A C 1
ATOM 793 O O . PRO A 1 96 ? -17.217 8.238 19.480 1.00 92.94 96 PRO A O 1
ATOM 796 N N . GLY A 1 97 ? -18.649 6.773 18.564 1.00 94.12 97 GLY A N 1
ATOM 797 C CA . GLY A 1 97 ? -19.370 7.709 17.704 1.00 94.12 97 GLY A CA 1
ATOM 798 C C . GLY A 1 97 ? -18.960 7.558 16.240 1.00 94.12 97 GLY A C 1
ATOM 799 O O . GLY A 1 97 ? -17.818 7.225 15.934 1.00 94.12 97 GLY A O 1
ATOM 800 N N . GLU A 1 98 ? -19.905 7.796 15.332 1.00 94.69 98 GLU A N 1
ATOM 801 C CA . GLU A 1 98 ? -19.713 7.627 13.883 1.00 94.69 98 GLU A CA 1
ATOM 802 C C . GLU A 1 98 ? -18.599 8.529 13.342 1.00 94.69 98 GLU A C 1
ATOM 804 O O . GLU A 1 98 ? -17.682 8.046 12.687 1.00 94.69 98 GLU A O 1
ATOM 809 N N . HIS A 1 99 ? -18.593 9.801 13.746 1.00 94.06 99 HIS A N 1
ATOM 810 C CA . HIS A 1 99 ? -17.569 10.762 13.337 1.00 94.06 99 HIS A CA 1
ATOM 811 C C . HIS A 1 99 ? -16.141 10.339 13.724 1.00 94.06 99 HIS A C 1
ATOM 813 O O . HIS A 1 99 ? -15.195 10.572 12.980 1.00 94.06 99 HIS A O 1
ATOM 819 N N . VAL A 1 100 ? -15.972 9.681 14.877 1.00 94.12 100 VAL A N 1
ATOM 820 C CA . VAL A 1 100 ? -14.653 9.187 15.298 1.00 94.12 100 VAL A CA 1
ATOM 821 C C . VAL A 1 100 ? -14.198 8.026 14.417 1.00 94.12 100 VAL A C 1
ATOM 823 O O . VAL A 1 100 ? -13.020 7.925 14.097 1.00 94.12 100 VAL A O 1
ATOM 826 N N . ILE A 1 101 ? -15.120 7.157 14.000 1.00 95.75 101 ILE A N 1
ATOM 827 C CA . ILE A 1 101 ? -14.799 6.061 13.081 1.00 95.75 101 ILE A CA 1
ATOM 828 C C . ILE A 1 101 ? -14.405 6.621 11.714 1.00 95.75 101 ILE A C 1
ATOM 830 O O . ILE A 1 101 ? -13.407 6.177 11.161 1.00 95.75 101 ILE A O 1
ATOM 834 N N . GLU A 1 102 ? -15.130 7.615 11.197 1.00 93.94 102 GLU A N 1
ATOM 835 C CA . GLU A 1 102 ? -14.778 8.293 9.943 1.00 93.94 102 GLU A CA 1
ATOM 836 C C . GLU A 1 102 ? -13.367 8.888 9.990 1.00 93.94 102 GLU A C 1
ATOM 838 O O . GLU A 1 102 ? -12.581 8.654 9.073 1.00 93.94 102 GLU A O 1
ATOM 843 N N . LEU A 1 103 ? -13.019 9.588 11.077 1.00 89.94 103 LEU A N 1
ATOM 844 C CA . LEU A 1 103 ? -11.674 10.136 11.274 1.00 89.94 103 LEU A CA 1
ATOM 845 C C . LEU A 1 103 ? -10.612 9.033 11.279 1.00 89.94 103 LEU A C 1
ATOM 847 O O . LEU A 1 103 ? -9.656 9.107 10.521 1.00 89.94 103 LEU A O 1
ATOM 851 N N . LEU A 1 104 ? -10.808 7.961 12.050 1.00 89.38 104 LEU A N 1
ATOM 852 C CA . LEU A 1 104 ? -9.848 6.854 12.112 1.00 89.38 104 LEU A CA 1
ATOM 853 C C . LEU A 1 104 ? -9.703 6.107 10.777 1.00 89.38 104 LEU A C 1
ATOM 855 O O . LEU A 1 104 ? -8.623 5.605 10.465 1.00 89.38 104 LEU A O 1
ATOM 859 N N . VAL A 1 105 ? -10.775 6.017 9.982 1.00 91.00 105 VAL A N 1
ATOM 860 C CA . VAL A 1 105 ? -10.727 5.470 8.618 1.00 91.00 105 VAL A CA 1
ATOM 861 C C . VAL A 1 105 ? -9.891 6.381 7.722 1.00 91.00 105 VAL A C 1
ATOM 863 O O . VAL A 1 105 ? -9.009 5.881 7.026 1.00 91.00 105 VAL A O 1
ATOM 866 N N . GLN A 1 106 ? -10.098 7.697 7.778 1.00 84.62 106 GLN A N 1
ATOM 867 C CA . GLN A 1 106 ? -9.297 8.663 7.020 1.00 84.62 106 GLN A CA 1
ATOM 868 C C . GLN A 1 106 ? -7.818 8.610 7.425 1.00 84.62 106 GLN A C 1
ATOM 870 O O . GLN A 1 106 ? -6.950 8.463 6.566 1.00 84.62 106 GLN A O 1
ATOM 875 N N . SER A 1 107 ? -7.536 8.615 8.726 1.00 79.69 107 SER A N 1
ATOM 876 C CA . SER A 1 107 ? -6.183 8.544 9.289 1.00 79.69 107 SER A CA 1
ATOM 877 C C . SER A 1 107 ? -5.488 7.206 9.039 1.00 79.69 107 SER A C 1
ATOM 879 O O . SER A 1 107 ? -4.267 7.110 9.141 1.00 79.69 107 SER A O 1
ATOM 881 N N . SER A 1 108 ? -6.237 6.164 8.659 1.00 82.12 108 SER A N 1
ATOM 882 C CA . SER A 1 108 ? -5.647 4.882 8.272 1.00 82.12 108 SER A CA 1
ATOM 883 C C . SER A 1 108 ? -4.936 4.921 6.924 1.00 82.12 108 SER A C 1
ATOM 885 O O . SER A 1 108 ? -4.122 4.036 6.667 1.00 82.12 108 SER A O 1
ATOM 887 N N . TYR A 1 109 ? -5.265 5.877 6.045 1.00 79.75 109 TYR A N 1
ATOM 888 C CA . TYR A 1 109 ? -4.798 5.909 4.653 1.00 79.75 109 TYR A CA 1
ATOM 889 C C . TYR A 1 109 ? -4.946 4.552 3.932 1.00 79.75 109 TYR A C 1
ATOM 891 O O . TYR A 1 109 ? -4.101 4.156 3.129 1.00 79.75 109 TYR A O 1
ATOM 899 N N . GLY A 1 110 ? -6.008 3.800 4.249 1.00 81.56 110 GLY A N 1
ATOM 900 C CA . GLY A 1 110 ? -6.270 2.476 3.676 1.00 81.56 110 GLY A CA 1
ATOM 901 C C . GLY A 1 110 ? -5.455 1.328 4.290 1.00 81.56 110 GLY A C 1
ATOM 902 O O . GLY A 1 110 ? -5.496 0.202 3.790 1.00 81.56 110 GLY A O 1
ATOM 903 N N . LEU A 1 111 ? -4.718 1.563 5.379 1.00 80.56 111 LEU A N 1
ATOM 904 C CA . LEU A 1 111 ? -3.873 0.560 6.022 1.00 80.56 111 LEU A CA 1
ATOM 905 C C . LEU A 1 111 ? -4.593 -0.174 7.163 1.00 80.56 111 LEU A C 1
ATOM 907 O O . LEU A 1 111 ? -4.730 0.332 8.275 1.00 80.56 111 LEU A O 1
ATOM 911 N N . PHE A 1 112 ? -4.916 -1.453 6.965 1.00 85.56 112 PHE A N 1
ATOM 912 C CA . PHE A 1 112 ? -5.459 -2.310 8.036 1.00 85.56 112 PHE A CA 1
ATOM 913 C C . PHE A 1 112 ? -4.541 -2.442 9.258 1.00 85.56 112 PHE A C 1
ATOM 915 O O . PHE A 1 112 ? -5.017 -2.612 10.382 1.00 85.56 112 PHE A O 1
ATOM 922 N N . ILE A 1 113 ? -3.220 -2.360 9.063 1.00 77.81 113 ILE A N 1
ATOM 923 C CA . ILE A 1 113 ? -2.263 -2.421 10.174 1.00 77.81 113 ILE A CA 1
ATOM 924 C C . ILE A 1 113 ? -2.415 -1.225 11.122 1.00 77.81 113 ILE A C 1
ATOM 926 O O . ILE A 1 113 ? -2.226 -1.386 12.331 1.00 77.81 113 ILE A O 1
ATOM 930 N N . TYR A 1 114 ? -2.809 -0.059 10.597 1.00 83.12 114 TYR A N 1
ATOM 931 C CA . TYR A 1 114 ? -3.141 1.112 11.401 1.00 83.12 114 TYR A CA 1
ATOM 932 C C . TYR A 1 114 ? -4.340 0.808 12.297 1.00 83.12 114 TYR A C 1
ATOM 934 O O . TYR A 1 114 ? -4.224 0.847 13.523 1.00 83.12 114 TYR A O 1
ATOM 942 N N . ALA A 1 115 ? -5.452 0.381 11.690 1.00 87.25 115 ALA A N 1
ATOM 943 C CA . ALA A 1 115 ? -6.685 0.068 12.406 1.00 87.25 115 ALA A CA 1
ATOM 944 C C . ALA A 1 115 ? -6.466 -0.986 13.503 1.00 87.25 115 ALA A C 1
ATOM 946 O O . ALA A 1 115 ? -6.838 -0.783 14.661 1.00 87.25 115 ALA A O 1
ATOM 947 N N . ALA A 1 116 ? -5.765 -2.077 13.180 1.00 85.06 116 ALA A N 1
ATOM 948 C CA . ALA A 1 116 ? -5.420 -3.112 14.150 1.00 85.06 116 ALA A CA 1
ATOM 949 C C . ALA A 1 116 ? -4.542 -2.578 15.296 1.00 85.06 116 ALA A C 1
ATOM 951 O O . ALA A 1 116 ? -4.699 -2.988 16.449 1.00 85.06 116 ALA A O 1
ATOM 952 N N . THR A 1 117 ? -3.618 -1.660 15.004 1.00 79.50 117 THR A N 1
ATOM 953 C CA . THR A 1 117 ? -2.739 -1.052 16.011 1.00 79.50 117 THR A CA 1
ATOM 954 C C . THR A 1 117 ? -3.513 -0.137 16.950 1.00 79.50 117 THR A C 1
ATOM 956 O O . THR A 1 117 ? -3.348 -0.268 18.166 1.00 79.50 117 THR A O 1
ATOM 959 N N . VAL A 1 118 ? -4.404 0.702 16.417 1.00 86.44 118 VAL A N 1
ATOM 960 C CA . VAL A 1 118 ? -5.310 1.559 17.197 1.00 86.44 118 VAL A CA 1
ATOM 961 C C . VAL A 1 118 ? -6.181 0.716 18.129 1.00 86.44 118 VAL A C 1
ATOM 963 O O . VAL A 1 118 ? -6.161 0.915 19.347 1.00 86.44 118 VAL A O 1
ATOM 966 N N . CYS A 1 119 ? -6.879 -0.294 17.601 1.00 88.44 119 CYS A N 1
ATOM 967 C CA . CYS A 1 119 ? -7.724 -1.174 18.410 1.00 88.44 119 CYS A CA 1
ATOM 968 C C . CYS A 1 119 ? -6.912 -1.896 19.494 1.00 88.44 119 CYS A C 1
ATOM 970 O O . CYS A 1 119 ? -7.310 -1.916 20.661 1.00 88.44 119 CYS A O 1
ATOM 972 N N . ARG A 1 120 ? -5.728 -2.422 19.152 1.00 84.44 120 ARG A N 1
ATOM 973 C CA . ARG A 1 120 ? -4.833 -3.085 20.112 1.00 84.44 120 ARG A CA 1
ATOM 974 C C . ARG A 1 120 ? -4.350 -2.137 21.206 1.00 84.44 120 ARG A C 1
ATOM 976 O O . ARG A 1 120 ? -4.241 -2.570 22.351 1.00 84.44 120 ARG A O 1
ATOM 983 N N . PHE A 1 121 ? -4.040 -0.884 20.877 1.00 77.88 121 PHE A N 1
ATOM 984 C CA . PHE A 1 121 ? -3.629 0.138 21.841 1.00 77.88 121 PHE A CA 1
ATOM 985 C C . PHE A 1 121 ? -4.764 0.473 22.816 1.00 77.88 121 PHE A C 1
ATOM 987 O O . PHE A 1 121 ? -4.569 0.424 24.031 1.00 77.88 121 PHE A O 1
ATOM 994 N N . ILE A 1 122 ? -5.974 0.695 22.301 1.00 85.31 122 ILE A N 1
ATOM 995 C CA . ILE A 1 122 ? -7.165 0.996 23.109 1.00 85.31 122 ILE A CA 1
ATOM 996 C C . ILE A 1 122 ? -7.546 -0.188 24.016 1.00 85.31 122 ILE A C 1
ATOM 998 O O . ILE A 1 122 ? -7.973 0.007 25.153 1.00 85.31 122 ILE A O 1
ATOM 1002 N N . GLN A 1 123 ? -7.343 -1.427 23.560 1.00 80.44 123 GLN A N 1
ATOM 1003 C CA . GLN A 1 123 ? -7.612 -2.645 24.339 1.00 80.44 123 GLN A CA 1
ATOM 1004 C C . GLN A 1 123 ? -6.629 -2.895 25.496 1.00 80.44 123 GLN A C 1
ATOM 1006 O O . GLN A 1 123 ? -6.850 -3.811 26.306 1.00 80.44 123 GLN A O 1
ATOM 1011 N N . GLN A 1 124 ? -5.526 -2.144 25.595 1.00 73.81 124 GLN A N 1
ATOM 1012 C CA . GLN A 1 124 ? -4.532 -2.365 26.642 1.00 73.81 124 GLN A CA 1
ATOM 1013 C C . GLN A 1 124 ? -5.115 -2.070 28.027 1.00 73.81 124 GLN A C 1
ATOM 1015 O O . GLN A 1 124 ? -5.623 -0.993 28.308 1.00 73.81 124 GLN A O 1
ATOM 1020 N N . ARG A 1 125 ? -4.958 -3.018 28.961 1.00 62.59 125 ARG A N 1
ATOM 1021 C CA . ARG A 1 125 ? -5.543 -2.934 30.317 1.00 62.59 125 ARG A CA 1
ATOM 1022 C C . ARG A 1 125 ? -4.976 -1.816 31.205 1.00 62.59 125 ARG A C 1
ATOM 1024 O O . ARG A 1 125 ? -5.424 -1.677 32.338 1.00 62.59 125 ARG A O 1
ATOM 1031 N N . ARG A 1 126 ? -3.954 -1.090 30.748 1.00 66.38 126 ARG A N 1
ATOM 1032 C CA . ARG A 1 126 ? -3.246 -0.083 31.552 1.00 66.38 126 ARG A CA 1
ATOM 1033 C C . ARG A 1 126 ? -3.997 1.245 31.644 1.00 66.38 126 ARG A C 1
ATOM 1035 O O . ARG A 1 126 ? -3.812 1.953 32.626 1.00 66.38 126 ARG A O 1
ATOM 1042 N N . HIS A 1 127 ? -4.845 1.556 30.666 1.00 72.50 127 HIS A N 1
ATOM 1043 C CA . HIS A 1 127 ? -5.525 2.845 30.556 1.00 72.50 127 HIS A CA 1
ATOM 1044 C C . HIS A 1 127 ? -7.001 2.658 30.173 1.00 72.50 127 HIS A C 1
ATOM 1046 O O . HIS A 1 127 ? -7.403 1.597 29.696 1.00 72.50 127 HIS A O 1
ATOM 1052 N N . HIS A 1 128 ? -7.825 3.675 30.440 1.00 86.25 128 HIS A N 1
ATOM 1053 C CA . HIS A 1 128 ? -9.239 3.661 30.063 1.00 86.25 128 HIS A CA 1
ATOM 1054 C C . HIS A 1 128 ? -9.377 3.848 28.538 1.00 86.25 128 HIS A C 1
ATOM 1056 O O . HIS A 1 128 ? -8.720 4.746 28.011 1.00 86.25 128 HIS A O 1
ATOM 1062 N N . PRO A 1 129 ? -10.229 3.081 27.826 1.00 87.62 129 PRO A N 1
ATOM 1063 C CA . PRO A 1 129 ? -10.352 3.169 26.366 1.00 87.62 129 PRO A CA 1
ATOM 1064 C C . PRO A 1 129 ? -10.638 4.573 25.832 1.00 87.62 129 PRO A C 1
ATOM 1066 O O . PRO A 1 129 ? -10.063 4.967 24.826 1.00 87.62 129 PRO A O 1
ATOM 1069 N N . GLU A 1 130 ? -11.482 5.343 26.523 1.00 90.00 130 GLU A N 1
ATOM 1070 C CA . GLU A 1 130 ? -11.799 6.727 26.140 1.00 90.00 130 GLU A CA 1
ATOM 1071 C C . GLU A 1 130 ? -10.571 7.642 26.202 1.00 90.00 130 GLU A C 1
ATOM 1073 O O . GLU A 1 130 ? -10.389 8.478 25.326 1.00 90.00 130 GLU A O 1
ATOM 1078 N N . HIS A 1 131 ? -9.696 7.440 27.191 1.00 84.94 131 HIS A N 1
ATOM 1079 C CA . HIS A 1 131 ? -8.446 8.190 27.310 1.00 84.94 131 HIS A CA 1
ATOM 1080 C C . HIS A 1 131 ? -7.418 7.746 26.262 1.00 84.94 131 HIS A C 1
ATOM 1082 O O . HIS A 1 131 ? -6.687 8.564 25.720 1.00 84.94 131 HIS A O 1
ATOM 1088 N N . CYS A 1 132 ? -7.333 6.449 25.952 1.00 83.12 132 CYS A N 1
ATOM 1089 C CA . CYS A 1 132 ? -6.473 5.982 24.859 1.00 83.12 132 CYS A CA 1
ATOM 1090 C C . CYS A 1 132 ? -6.911 6.569 23.516 1.00 83.12 132 CYS A C 1
ATOM 1092 O O . CYS A 1 132 ? -6.073 6.984 22.725 1.00 83.12 132 CYS A O 1
ATOM 1094 N N . LEU A 1 133 ? -8.221 6.599 23.274 1.00 89.50 133 LEU A N 1
ATOM 1095 C CA . LEU A 1 133 ? -8.794 7.157 22.060 1.00 89.50 133 LEU A CA 1
ATOM 1096 C C . LEU A 1 133 ? -8.542 8.665 21.963 1.00 89.50 133 LEU A C 1
ATOM 1098 O O . LEU A 1 133 ? -8.162 9.124 20.895 1.00 89.50 133 LEU A O 1
ATOM 1102 N N . SER A 1 134 ? -8.677 9.423 23.059 1.00 87.31 134 SER A N 1
ATOM 1103 C CA . SER A 1 134 ? -8.365 10.858 23.035 1.00 87.31 134 SER A CA 1
ATOM 1104 C C . SER A 1 134 ? -6.897 11.126 22.709 1.00 87.31 134 SER A C 1
ATOM 1106 O O . SER A 1 134 ? -6.624 12.020 21.926 1.00 87.31 134 SER A O 1
ATOM 1108 N N . LEU A 1 135 ? -5.963 10.320 23.231 1.00 81.88 135 LEU A N 1
ATOM 1109 C CA . LEU A 1 135 ? -4.540 10.453 22.894 1.00 81.88 135 LEU A CA 1
ATOM 1110 C C . LEU A 1 135 ? -4.270 10.248 21.401 1.00 81.88 135 LEU A C 1
ATOM 1112 O O . LEU A 1 135 ? -3.497 11.004 20.831 1.00 81.88 135 LEU A O 1
ATOM 1116 N N . ILE A 1 136 ? -4.908 9.251 20.779 1.00 82.69 136 ILE A N 1
ATOM 1117 C CA . ILE A 1 136 ? -4.762 9.001 19.337 1.00 82.69 136 ILE A CA 1
ATOM 1118 C C . ILE A 1 136 ? -5.283 10.199 18.541 1.00 82.69 136 ILE A C 1
ATOM 1120 O O . ILE A 1 136 ? -4.603 10.681 17.645 1.00 82.69 136 ILE A O 1
ATOM 1124 N N . LEU A 1 137 ? -6.467 10.704 18.895 1.00 83.81 137 LEU A N 1
ATOM 1125 C CA . LEU A 1 137 ? -7.070 11.845 18.206 1.00 83.81 137 LEU A CA 1
ATOM 1126 C C . LEU A 1 137 ? -6.252 13.133 18.401 1.00 83.81 137 LEU A C 1
ATOM 1128 O O . LEU A 1 137 ? -6.093 13.901 17.458 1.00 83.81 137 LEU A O 1
ATOM 1132 N N . ASP A 1 138 ? -5.689 13.355 19.592 1.00 77.25 138 ASP A N 1
ATOM 1133 C CA . ASP A 1 138 ? -4.813 14.498 19.870 1.00 77.25 138 ASP A CA 1
ATOM 1134 C C . ASP A 1 138 ? -3.479 14.391 19.102 1.00 77.25 138 ASP A C 1
ATOM 1136 O O . ASP A 1 138 ? -2.959 15.396 18.610 1.00 77.25 138 ASP A O 1
ATOM 1140 N N . GLU A 1 139 ? -2.919 13.185 18.973 1.00 68.19 139 GLU A N 1
ATOM 1141 C CA . GLU A 1 139 ? -1.677 12.910 18.237 1.00 68.19 139 GLU A CA 1
ATOM 1142 C C . GLU A 1 139 ? -1.859 13.078 16.722 1.00 68.19 139 GLU A C 1
ATOM 1144 O O . GLU A 1 139 ? -1.057 13.770 16.092 1.00 68.19 139 GLU A O 1
ATOM 1149 N N . GLU A 1 140 ? -2.962 12.575 16.156 1.00 61.41 140 GLU A N 1
ATOM 1150 C CA . GLU A 1 140 ? -3.344 12.810 14.753 1.00 61.41 140 GLU A CA 1
ATOM 1151 C C . GLU A 1 140 ? -3.470 14.310 14.432 1.00 61.41 140 GLU A C 1
ATOM 1153 O O . GLU A 1 140 ? -3.143 14.748 13.329 1.00 61.41 140 GLU A O 1
ATOM 1158 N N . MET A 1 141 ? -3.894 15.124 15.404 1.00 53.94 141 MET A N 1
ATOM 1159 C CA . MET A 1 141 ? -3.999 16.578 15.252 1.00 53.94 141 MET A CA 1
ATOM 1160 C C . MET A 1 141 ? -2.666 17.324 15.418 1.00 53.94 141 MET A C 1
ATOM 1162 O O . MET A 1 141 ? -2.585 18.498 15.052 1.00 53.94 141 MET A O 1
ATOM 1166 N N . THR A 1 142 ? -1.630 16.696 15.985 1.00 48.09 142 THR A N 1
ATOM 1167 C CA . THR A 1 142 ? -0.397 17.389 16.408 1.00 48.09 142 THR A CA 1
ATOM 1168 C C . THR A 1 142 ? 0.884 16.889 15.747 1.00 48.09 142 THR A C 1
ATOM 1170 O O . THR A 1 142 ? 1.862 17.637 15.742 1.00 48.09 142 THR A O 1
ATOM 1173 N N . SER A 1 143 ? 0.909 15.687 15.162 1.00 48.00 143 SER A N 1
ATOM 1174 C CA . SER A 1 143 ? 2.123 15.108 14.571 1.00 48.00 143 SER A CA 1
ATOM 1175 C C . SER A 1 143 ? 1.844 14.369 13.253 1.00 48.00 143 SER A C 1
ATOM 1177 O O . SER A 1 143 ? 1.221 13.312 13.274 1.00 48.00 143 SER A O 1
ATOM 1179 N N . PRO A 1 144 ? 2.361 14.848 12.104 1.00 51.00 144 PRO A N 1
ATOM 1180 C CA . PRO A 1 144 ? 2.232 14.141 10.831 1.00 51.00 144 PRO A CA 1
ATOM 1181 C C . PRO A 1 144 ? 3.225 12.978 10.632 1.00 51.00 144 PRO A C 1
ATOM 1183 O O . PRO A 1 144 ? 3.119 12.276 9.633 1.00 51.00 144 PRO A O 1
ATOM 1186 N N . SER A 1 145 ? 4.196 12.737 11.526 1.00 52.03 145 SER A N 1
ATOM 1187 C CA . SER A 1 145 ? 5.321 11.831 11.226 1.00 52.03 145 SER A CA 1
ATOM 1188 C C . SER A 1 145 ? 5.565 10.740 12.279 1.00 52.03 145 SER A C 1
ATOM 1190 O O . SER A 1 145 ? 6.460 10.838 13.122 1.00 52.03 145 SER A O 1
ATOM 1192 N N . HIS A 1 146 ? 4.821 9.638 12.199 1.00 51.19 146 HIS A N 1
ATOM 1193 C CA . HIS A 1 146 ? 5.261 8.352 12.752 1.00 51.19 146 HIS A CA 1
ATOM 1194 C C . HIS A 1 146 ? 6.059 7.576 11.699 1.00 51.19 146 HIS A C 1
ATOM 1196 O O . HIS A 1 146 ? 5.528 6.648 11.090 1.00 51.19 146 HIS A O 1
ATOM 1202 N N . THR A 1 147 ? 7.316 7.943 11.438 1.00 59.31 147 THR A N 1
ATOM 1203 C CA . THR A 1 147 ? 7.997 7.403 10.247 1.00 59.31 147 THR A CA 1
ATOM 1204 C C . THR A 1 147 ? 9.379 6.802 10.443 1.00 59.31 147 THR A C 1
ATOM 1206 O O . THR A 1 147 ? 9.795 6.108 9.537 1.00 59.31 147 THR A O 1
ATOM 1209 N N . GLU A 1 148 ? 10.048 6.820 11.603 1.00 58.78 148 GLU A N 1
ATOM 1210 C CA . GLU A 1 148 ? 11.421 6.255 11.674 1.00 58.78 148 GLU A CA 1
ATOM 1211 C C . GLU A 1 148 ? 11.552 4.781 11.214 1.00 58.78 148 GLU A C 1
ATOM 1213 O O . GLU A 1 148 ? 12.577 4.369 10.663 1.00 58.78 148 GLU A O 1
ATOM 1218 N N . GLN A 1 149 ? 10.533 3.947 11.451 1.00 57.16 149 GLN A N 1
ATOM 1219 C CA . GLN A 1 149 ? 10.527 2.558 10.979 1.00 57.16 149 GLN A CA 1
ATOM 1220 C C . GLN A 1 149 ? 10.146 2.445 9.494 1.00 57.16 149 GLN A C 1
ATOM 1222 O O . GLN A 1 149 ? 10.689 1.585 8.797 1.00 57.16 149 GLN A O 1
ATOM 1227 N N . LEU A 1 150 ? 9.243 3.302 9.013 1.00 65.12 150 LEU A N 1
ATOM 1228 C CA . LEU A 1 150 ? 8.857 3.375 7.603 1.00 65.12 150 LEU A CA 1
ATOM 1229 C C . LEU A 1 150 ? 9.996 3.948 6.760 1.00 65.12 150 LEU A C 1
ATOM 1231 O O . LEU A 1 150 ? 10.321 3.374 5.732 1.00 65.12 150 LEU A O 1
ATOM 1235 N N . ASP A 1 151 ? 10.689 4.965 7.255 1.00 67.69 151 ASP A N 1
ATOM 1236 C CA . ASP A 1 151 ? 11.870 5.579 6.655 1.00 67.69 151 ASP A CA 1
ATOM 1237 C C . ASP A 1 151 ? 12.985 4.553 6.493 1.00 67.69 151 ASP A C 1
ATOM 1239 O O . ASP A 1 151 ? 13.596 4.455 5.430 1.00 67.69 151 ASP A O 1
ATOM 1243 N N . LYS A 1 152 ? 13.206 3.697 7.501 1.00 69.94 152 LYS A N 1
ATOM 1244 C CA . LYS A 1 152 ? 14.130 2.556 7.384 1.00 69.94 152 LYS A CA 1
ATOM 1245 C C . LYS A 1 152 ? 13.691 1.569 6.303 1.00 69.94 152 LYS A C 1
ATOM 1247 O O . LYS A 1 152 ? 14.540 1.089 5.556 1.00 69.94 152 LYS A O 1
ATOM 1252 N N . MET A 1 153 ? 12.395 1.267 6.199 1.00 69.25 153 MET A N 1
ATOM 1253 C CA . MET A 1 153 ? 11.875 0.383 5.151 1.00 69.25 153 MET A CA 1
ATOM 1254 C C . MET A 1 153 ? 11.990 1.008 3.759 1.00 69.25 153 MET A C 1
ATOM 1256 O O . MET A 1 153 ? 12.442 0.327 2.846 1.00 69.25 153 MET A O 1
ATOM 1260 N N . TYR A 1 154 ? 11.639 2.282 3.584 1.00 74.19 154 TYR A N 1
ATOM 1261 C CA . TYR A 1 154 ? 11.777 2.996 2.317 1.00 74.19 154 TYR A CA 1
ATOM 1262 C C . TYR A 1 154 ? 13.235 3.140 1.912 1.00 74.19 154 TYR A C 1
ATOM 1264 O O . TYR A 1 154 ? 13.573 2.882 0.762 1.00 74.19 154 TYR A O 1
ATOM 1272 N N . THR A 1 155 ? 14.116 3.447 2.865 1.00 74.19 155 THR A N 1
ATOM 1273 C CA . THR A 1 155 ? 15.564 3.451 2.643 1.00 74.19 155 THR A CA 1
ATOM 1274 C C . THR A 1 155 ? 16.035 2.090 2.147 1.00 74.19 155 THR A C 1
ATOM 1276 O O . THR A 1 155 ? 16.805 2.031 1.195 1.00 74.19 155 THR A O 1
ATOM 1279 N N . GLN A 1 156 ? 15.573 0.998 2.761 1.00 71.81 156 GLN A N 1
ATOM 1280 C CA . GLN A 1 156 ? 15.943 -0.350 2.338 1.00 71.81 156 GLN A CA 1
ATOM 1281 C C . GLN A 1 156 ? 15.399 -0.679 0.945 1.00 71.81 156 GLN A C 1
ATOM 1283 O O . GLN A 1 156 ? 16.159 -1.134 0.101 1.00 71.81 156 GLN A O 1
ATOM 1288 N N . VAL A 1 157 ? 14.127 -0.370 0.672 1.00 71.19 157 VAL A N 1
ATOM 1289 C CA . VAL A 1 157 ? 13.530 -0.548 -0.658 1.00 71.19 157 VAL A CA 1
ATOM 1290 C C . VAL A 1 157 ? 14.340 0.213 -1.698 1.00 71.19 157 VAL A C 1
ATOM 1292 O O . VAL A 1 157 ? 14.749 -0.393 -2.677 1.00 71.19 157 VAL A O 1
ATOM 1295 N N . LEU A 1 158 ? 14.638 1.498 -1.486 1.00 73.12 158 LEU A N 1
ATOM 1296 C CA . LEU A 1 158 ? 15.441 2.300 -2.413 1.00 73.12 158 LEU A CA 1
ATOM 1297 C C . LEU A 1 158 ? 16.867 1.758 -2.569 1.00 73.12 158 LEU A C 1
ATOM 1299 O O . LEU A 1 158 ? 17.395 1.747 -3.678 1.00 73.12 158 LEU A O 1
ATOM 1303 N N . LYS A 1 159 ? 17.486 1.273 -1.488 1.00 71.69 159 LYS A N 1
ATOM 1304 C CA . LYS A 1 159 ? 18.808 0.644 -1.560 1.00 71.69 159 LYS A CA 1
ATOM 1305 C C . LYS A 1 159 ? 18.797 -0.589 -2.454 1.00 71.69 159 LYS A C 1
ATOM 1307 O O . LYS A 1 159 ? 19.585 -0.653 -3.393 1.00 71.69 159 LYS A O 1
ATOM 1312 N N . ASP A 1 160 ? 17.859 -1.496 -2.212 1.00 67.19 160 ASP A N 1
ATOM 1313 C CA . ASP A 1 160 ? 17.769 -2.779 -2.912 1.00 67.19 160 ASP A CA 1
ATOM 1314 C C . ASP A 1 160 ? 17.306 -2.608 -4.372 1.00 67.19 160 ASP A C 1
ATOM 1316 O O . ASP A 1 160 ? 17.762 -3.320 -5.261 1.00 67.19 160 ASP A O 1
ATOM 1320 N N . SER A 1 161 ? 16.429 -1.635 -4.642 1.00 64.94 161 SER A N 1
ATOM 1321 C CA . SER A 1 161 ? 15.817 -1.428 -5.964 1.00 64.94 161 SER A CA 1
ATOM 1322 C C . SER A 1 161 ? 16.589 -0.487 -6.894 1.00 64.94 161 SER A C 1
ATOM 1324 O O . SER A 1 161 ? 16.363 -0.519 -8.107 1.00 64.94 161 SER A O 1
ATOM 1326 N N . VAL A 1 162 ? 17.453 0.383 -6.358 1.00 63.38 162 VAL A N 1
ATOM 1327 C CA . VAL A 1 162 ? 18.027 1.513 -7.114 1.00 63.38 162 VAL A CA 1
ATOM 1328 C C . VAL A 1 162 ? 19.531 1.674 -6.889 1.00 63.38 162 VAL A C 1
ATOM 1330 O O . VAL A 1 162 ? 20.264 1.882 -7.853 1.00 63.38 162 VAL A O 1
ATOM 1333 N N . ILE A 1 163 ? 19.991 1.607 -5.637 1.00 60.06 163 ILE A N 1
ATOM 1334 C CA . ILE A 1 163 ? 21.382 1.923 -5.261 1.00 60.06 163 ILE A CA 1
ATOM 1335 C C . ILE A 1 163 ? 22.303 0.715 -5.489 1.00 60.06 163 ILE A C 1
ATOM 1337 O O . ILE A 1 163 ? 23.438 0.879 -5.944 1.00 60.06 163 ILE A O 1
ATOM 1341 N N . GLY A 1 164 ? 21.815 -0.496 -5.197 1.00 58.66 164 GLY A N 1
ATOM 1342 C CA . GLY A 1 164 ? 22.637 -1.707 -5.144 1.00 58.66 164 GLY A CA 1
ATOM 1343 C C . GLY A 1 164 ? 23.829 -1.560 -4.184 1.00 58.66 164 GLY A C 1
ATOM 1344 O O . GLY A 1 164 ? 23.844 -0.685 -3.319 1.00 58.66 164 GLY A O 1
ATOM 1345 N N . ASP A 1 165 ? 24.872 -2.372 -4.376 1.00 53.94 165 ASP A N 1
ATOM 1346 C CA . ASP A 1 165 ? 26.135 -2.304 -3.611 1.00 53.94 165 ASP A CA 1
ATOM 1347 C C . ASP A 1 165 ? 27.110 -1.221 -4.139 1.00 53.94 165 ASP A C 1
ATOM 1349 O O . ASP A 1 165 ? 28.332 -1.371 -4.080 1.00 53.94 165 ASP A O 1
ATOM 1353 N N . CYS A 1 166 ? 26.609 -0.133 -4.734 1.00 54.38 166 CYS A N 1
ATOM 1354 C CA . CYS A 1 166 ? 27.465 0.860 -5.387 1.00 54.38 166 CYS A CA 1
ATOM 1355 C C . CYS A 1 166 ? 27.918 1.961 -4.413 1.00 54.38 166 CYS A C 1
ATOM 1357 O O . CYS A 1 166 ? 27.154 2.871 -4.091 1.00 54.38 166 CYS A O 1
ATOM 1359 N N . GLU A 1 167 ? 29.188 1.917 -3.993 1.00 60.09 167 GLU A N 1
ATOM 1360 C CA . GLU A 1 167 ? 29.790 2.887 -3.054 1.00 60.09 167 GLU A CA 1
ATOM 1361 C C . GLU A 1 167 ? 29.772 4.348 -3.563 1.00 60.09 167 GLU A C 1
ATOM 1363 O O . GLU A 1 167 ? 29.761 5.274 -2.756 1.00 60.09 167 GLU A O 1
ATOM 1368 N N . ASP A 1 168 ? 29.685 4.567 -4.883 1.00 64.12 168 ASP A N 1
ATOM 1369 C CA . ASP A 1 168 ? 29.705 5.893 -5.529 1.00 64.12 168 ASP A CA 1
ATOM 1370 C C . ASP A 1 168 ? 28.342 6.333 -6.114 1.00 64.12 168 ASP A C 1
ATOM 1372 O O . ASP A 1 168 ? 28.272 7.239 -6.956 1.00 64.12 168 ASP A O 1
ATOM 1376 N N . TRP A 1 169 ? 27.235 5.714 -5.682 1.00 67.19 169 TRP A N 1
ATOM 1377 C CA . TRP A 1 169 ? 25.888 5.993 -6.201 1.00 67.19 169 TRP A CA 1
ATOM 1378 C C . TRP A 1 169 ? 25.551 7.491 -6.251 1.00 67.19 169 TRP A C 1
ATOM 1380 O O . TRP A 1 169 ? 25.096 7.988 -7.287 1.00 67.19 169 TRP A O 1
ATOM 1390 N N . ASP A 1 170 ? 25.849 8.231 -5.180 1.00 65.62 170 ASP A N 1
ATOM 1391 C CA . ASP A 1 170 ? 25.509 9.653 -5.029 1.00 65.62 170 ASP A CA 1
ATOM 1392 C C . ASP A 1 170 ? 26.099 10.560 -6.116 1.00 65.62 170 ASP A C 1
ATOM 1394 O O . ASP A 1 170 ? 25.567 11.644 -6.365 1.00 65.62 170 ASP A O 1
ATOM 1398 N N . ARG A 1 171 ? 27.173 10.126 -6.789 1.00 66.06 171 ARG A N 1
ATOM 1399 C CA . ARG A 1 171 ? 27.833 10.874 -7.873 1.00 66.06 171 ARG A CA 1
ATOM 1400 C C . ARG A 1 171 ? 27.590 10.291 -9.261 1.00 66.06 171 ARG A C 1
ATOM 1402 O O . ARG A 1 171 ? 28.138 10.796 -10.241 1.00 66.06 171 ARG A O 1
ATOM 1409 N N . SER A 1 172 ? 26.788 9.236 -9.362 1.00 74.25 172 SER A N 1
ATOM 1410 C CA . SER A 1 172 ? 26.495 8.594 -10.637 1.00 74.25 172 SER A CA 1
ATOM 1411 C C . SER A 1 172 ? 25.449 9.381 -11.452 1.00 74.25 172 SER A C 1
ATOM 1413 O O . SER A 1 172 ? 24.489 9.912 -10.894 1.00 74.25 172 SER A O 1
ATOM 1415 N N . PRO A 1 173 ? 25.539 9.390 -12.795 1.00 74.19 173 PRO A N 1
ATOM 1416 C CA . PRO A 1 173 ? 24.471 9.920 -13.654 1.00 74.19 173 PRO A CA 1
ATOM 1417 C C . PRO A 1 173 ? 23.122 9.205 -13.453 1.00 74.19 173 PRO A C 1
ATOM 1419 O O . PRO A 1 173 ? 22.061 9.743 -13.771 1.00 74.19 173 PRO A O 1
ATOM 1422 N N . LEU A 1 174 ? 23.158 7.973 -12.933 1.00 71.38 174 LEU A N 1
ATOM 1423 C CA . LEU A 1 174 ? 21.975 7.178 -12.616 1.00 71.38 174 LEU A CA 1
ATOM 1424 C C . LEU A 1 174 ? 21.226 7.737 -11.402 1.00 71.38 174 LEU A C 1
ATOM 1426 O O . LEU A 1 174 ? 19.996 7.764 -11.431 1.00 71.38 174 LEU A O 1
ATOM 1430 N N . SER A 1 175 ? 21.935 8.241 -10.387 1.00 75.81 175 SER A N 1
ATOM 1431 C CA . SER A 1 175 ? 21.308 8.847 -9.209 1.00 75.81 175 SER A CA 1
ATOM 1432 C C . SER A 1 175 ? 20.701 10.210 -9.503 1.00 75.81 175 SER A C 1
ATOM 1434 O O . SER A 1 175 ? 19.621 10.519 -9.004 1.00 75.81 175 SER A O 1
ATOM 1436 N N . GLU A 1 176 ? 21.332 11.011 -10.363 1.00 79.62 176 GLU A N 1
ATOM 1437 C CA . GLU A 1 176 ? 20.747 12.261 -10.850 1.00 79.62 176 GLU A CA 1
ATOM 1438 C C . GLU A 1 176 ? 19.461 11.986 -11.637 1.00 79.62 176 GLU A C 1
ATOM 1440 O O . GLU A 1 176 ? 18.420 12.587 -11.367 1.00 79.62 176 GLU A O 1
ATOM 1445 N N . ARG A 1 177 ? 19.492 11.002 -12.546 1.00 81.81 177 ARG A N 1
ATOM 1446 C CA . ARG A 1 177 ? 18.305 10.567 -13.291 1.00 81.81 177 ARG A CA 1
ATOM 1447 C C . ARG A 1 177 ? 17.191 10.093 -12.360 1.00 81.81 177 ARG A C 1
ATOM 1449 O O . ARG A 1 177 ? 16.045 10.503 -12.532 1.00 81.81 177 ARG A O 1
ATOM 1456 N N . PHE A 1 178 ? 17.522 9.245 -11.389 1.00 82.94 178 PHE A N 1
ATOM 1457 C CA . PHE A 1 178 ? 16.567 8.736 -10.410 1.00 82.94 178 PHE A CA 1
ATOM 1458 C C . PHE A 1 178 ? 15.911 9.873 -9.625 1.00 82.94 178 PHE A C 1
ATOM 1460 O O . PHE A 1 178 ? 14.687 9.970 -9.580 1.00 82.94 178 PHE A O 1
ATOM 1467 N N . ARG A 1 179 ? 16.727 10.777 -9.075 1.00 82.25 179 ARG A N 1
ATOM 1468 C CA . ARG A 1 179 ? 16.276 11.937 -8.299 1.00 82.25 179 ARG A CA 1
ATOM 1469 C C . ARG A 1 179 ? 15.379 12.855 -9.119 1.00 82.25 179 ARG A C 1
ATOM 1471 O O . ARG A 1 179 ? 14.363 13.306 -8.609 1.00 82.25 179 ARG A O 1
ATOM 1478 N N . ASN A 1 180 ? 15.709 13.088 -10.386 1.00 85.81 180 ASN A N 1
ATOM 1479 C CA . ASN A 1 180 ? 14.894 13.923 -11.262 1.00 85.81 180 ASN A CA 1
ATOM 1480 C C . ASN A 1 180 ? 13.537 13.273 -11.563 1.00 85.81 180 ASN A C 1
ATOM 1482 O O . ASN A 1 180 ? 12.518 13.955 -11.515 1.00 85.81 180 ASN A O 1
ATOM 1486 N N . ILE A 1 181 ? 13.501 11.967 -11.839 1.00 86.38 181 ILE A N 1
ATOM 1487 C CA . ILE A 1 181 ? 12.257 11.254 -12.166 1.00 86.38 181 ILE A CA 1
ATOM 1488 C C . ILE A 1 181 ? 11.382 11.077 -10.920 1.00 86.38 181 ILE A C 1
ATOM 1490 O O . ILE A 1 181 ? 10.241 11.535 -10.906 1.00 86.38 181 ILE A O 1
ATOM 1494 N N . VAL A 1 182 ? 11.912 10.457 -9.865 1.00 84.56 182 VAL A N 1
ATOM 1495 C CA . VAL A 1 182 ? 11.158 10.162 -8.636 1.00 84.56 182 VAL A CA 1
ATOM 1496 C C . VAL A 1 182 ? 10.875 11.429 -7.844 1.00 84.56 182 VAL A C 1
ATOM 1498 O O . VAL A 1 182 ? 9.751 11.620 -7.395 1.00 84.56 182 VAL A O 1
ATOM 1501 N N . GLY A 1 183 ? 11.842 12.344 -7.743 1.00 84.00 183 GLY A N 1
ATOM 1502 C CA . GLY A 1 183 ? 11.631 13.638 -7.096 1.00 84.00 183 GLY A CA 1
ATOM 1503 C C . GLY A 1 183 ? 10.533 14.450 -7.777 1.00 84.00 183 GLY A C 1
ATOM 1504 O O . GLY A 1 183 ? 9.720 15.059 -7.092 1.00 84.00 183 GLY A O 1
ATOM 1505 N N . SER A 1 184 ? 10.424 14.393 -9.109 1.00 87.31 184 SER A N 1
ATOM 1506 C CA . SER A 1 184 ? 9.308 15.041 -9.806 1.00 87.31 184 SER A CA 1
ATOM 1507 C C . SER A 1 184 ? 7.968 14.396 -9.469 1.00 87.31 184 SER A C 1
ATOM 1509 O O . SER A 1 184 ? 7.024 15.119 -9.186 1.00 87.31 184 SER A O 1
ATOM 1511 N N . ILE A 1 185 ? 7.875 13.062 -9.434 1.00 85.75 185 ILE A N 1
ATOM 1512 C CA . ILE A 1 185 ? 6.641 12.361 -9.029 1.00 85.75 185 ILE A CA 1
ATOM 1513 C C . ILE A 1 185 ? 6.212 12.776 -7.616 1.00 85.75 185 ILE A C 1
ATOM 1515 O O . ILE A 1 185 ? 5.031 12.989 -7.378 1.00 85.75 185 ILE A O 1
ATOM 1519 N N . VAL A 1 186 ? 7.170 12.915 -6.699 1.00 82.69 186 VAL A N 1
ATOM 1520 C CA . VAL A 1 186 ? 6.915 13.280 -5.299 1.00 82.69 186 VAL A CA 1
ATOM 1521 C C . VAL A 1 186 ? 6.515 14.752 -5.137 1.00 82.69 186 VAL A C 1
ATOM 1523 O O . VAL A 1 186 ? 5.694 15.067 -4.282 1.00 82.69 186 VAL A O 1
ATOM 1526 N N . ILE A 1 187 ? 7.095 15.666 -5.919 1.00 82.12 187 ILE A N 1
ATOM 1527 C CA . ILE A 1 187 ? 6.835 17.114 -5.807 1.00 82.12 187 ILE A CA 1
ATOM 1528 C C . ILE A 1 187 ? 5.554 17.521 -6.545 1.00 82.12 187 ILE A C 1
ATOM 1530 O O . ILE A 1 187 ? 4.904 18.500 -6.172 1.00 82.12 187 ILE A O 1
ATOM 1534 N N . LEU A 1 188 ? 5.199 16.816 -7.619 1.00 80.56 188 LEU A N 1
ATOM 1535 C CA . LEU A 1 188 ? 4.025 17.144 -8.416 1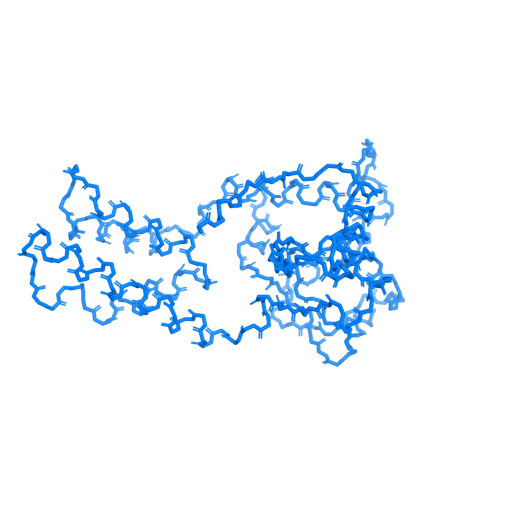.00 80.56 188 LEU A CA 1
ATOM 1536 C C . LEU A 1 188 ? 2.744 16.886 -7.620 1.00 80.56 188 LEU A C 1
ATOM 1538 O O . LEU A 1 188 ? 2.490 15.781 -7.155 1.00 80.56 188 LEU A O 1
ATOM 1542 N N . PHE A 1 189 ? 1.918 17.926 -7.512 1.00 63.75 189 PHE A N 1
ATOM 1543 C CA . PHE A 1 189 ? 0.615 17.851 -6.854 1.00 63.75 189 PHE A CA 1
ATOM 1544 C C . PHE A 1 189 ? -0.372 16.952 -7.621 1.00 63.75 189 PHE A C 1
ATOM 1546 O O . PHE A 1 189 ? -1.169 16.247 -7.010 1.00 63.75 189 PHE A O 1
ATOM 1553 N N . ASP A 1 190 ? -0.275 16.940 -8.955 1.00 72.12 190 ASP A N 1
ATOM 1554 C CA . ASP A 1 190 ? -1.093 16.098 -9.827 1.00 72.12 190 ASP A CA 1
ATOM 1555 C C . ASP A 1 190 ? -0.289 14.908 -10.365 1.00 72.12 190 ASP A C 1
ATOM 1557 O O . ASP A 1 190 ? 0.799 15.060 -10.929 1.00 72.12 190 ASP A O 1
ATOM 1561 N N . SER A 1 191 ? -0.871 13.713 -10.258 1.00 84.00 191 SER A N 1
ATOM 1562 C CA . SER A 1 191 ? -0.292 12.477 -10.785 1.00 84.00 191 SER A CA 1
ATOM 1563 C C . SER A 1 191 ? -0.195 12.518 -12.318 1.00 84.00 191 SER A C 1
ATOM 1565 O O . SER A 1 191 ? -1.209 12.701 -12.997 1.00 84.00 191 SER A O 1
ATOM 1567 N N . LEU A 1 192 ? 1.003 12.313 -12.876 1.00 87.75 192 LEU A N 1
ATOM 1568 C CA . LEU A 1 192 ? 1.250 12.314 -14.324 1.00 87.75 192 LEU A CA 1
ATOM 1569 C C . LEU A 1 192 ? 1.359 10.901 -14.898 1.00 87.75 192 LEU A C 1
ATOM 1571 O O . LEU A 1 192 ? 1.861 9.984 -14.254 1.00 87.75 192 LEU A O 1
ATOM 1575 N N . THR A 1 193 ? 0.974 10.742 -16.166 1.00 90.56 193 THR A N 1
ATOM 1576 C CA . THR A 1 193 ? 1.293 9.528 -16.935 1.00 90.56 193 THR A CA 1
ATOM 1577 C C . THR A 1 193 ? 2.794 9.440 -17.213 1.00 90.56 193 THR A C 1
ATOM 1579 O O . THR A 1 193 ? 3.471 10.469 -17.322 1.00 90.56 193 THR A O 1
ATOM 1582 N N . ALA A 1 194 ? 3.320 8.226 -17.411 1.00 88.31 194 ALA A N 1
ATOM 1583 C CA . ALA A 1 194 ? 4.742 8.013 -17.709 1.00 88.31 194 ALA A CA 1
ATOM 1584 C C . ALA A 1 194 ? 5.226 8.841 -18.917 1.00 88.31 194 ALA A C 1
ATOM 1586 O O . ALA A 1 194 ? 6.295 9.450 -18.873 1.00 88.31 194 ALA A O 1
ATOM 1587 N N . SER A 1 195 ? 4.408 8.940 -19.969 1.00 89.19 195 SER A N 1
ATOM 1588 C CA . SER A 1 195 ? 4.732 9.733 -21.162 1.00 89.19 195 SER A CA 1
ATOM 1589 C C . SER A 1 195 ? 4.620 11.243 -20.945 1.00 89.19 195 SER A C 1
ATOM 1591 O O . SER A 1 195 ? 5.312 12.025 -21.599 1.00 89.19 195 SER A O 1
ATOM 1593 N N . SER A 1 196 ? 3.766 11.700 -20.029 1.00 91.06 196 SER A N 1
ATOM 1594 C CA . SER A 1 196 ? 3.707 13.122 -19.666 1.00 91.06 196 SER A CA 1
ATOM 1595 C C . SER A 1 196 ? 4.904 13.522 -18.808 1.00 91.06 196 SER A C 1
ATOM 1597 O O . SER A 1 196 ? 5.499 14.567 -19.059 1.00 91.06 196 SER A O 1
ATOM 1599 N N . LEU A 1 197 ? 5.322 12.648 -17.891 1.00 91.50 197 LEU A N 1
ATOM 1600 C CA . LEU A 1 197 ? 6.538 12.819 -17.101 1.00 91.50 197 LEU A CA 1
ATOM 1601 C C . LEU A 1 197 ? 7.797 12.828 -17.984 1.00 91.50 197 LEU A C 1
ATOM 1603 O O . LEU A 1 197 ? 8.642 13.707 -17.834 1.00 91.50 197 LEU A O 1
ATOM 1607 N N . ALA A 1 198 ? 7.896 11.919 -18.961 1.00 90.75 198 ALA A N 1
ATOM 1608 C CA . ALA A 1 198 ? 9.008 11.884 -19.916 1.00 90.75 198 ALA A CA 1
ATOM 1609 C C . ALA A 1 198 ? 9.139 13.200 -20.702 1.00 90.75 198 ALA A C 1
ATOM 1611 O O . ALA A 1 198 ? 10.230 13.763 -20.807 1.00 90.75 198 ALA A O 1
ATOM 1612 N N . ARG A 1 199 ? 8.011 13.735 -21.194 1.00 92.12 199 ARG A N 1
ATOM 1613 C CA . ARG A 1 199 ? 7.963 15.034 -21.886 1.00 92.12 199 ARG A CA 1
ATOM 1614 C C . ARG A 1 199 ? 8.327 16.200 -20.973 1.00 92.12 199 ARG A C 1
ATOM 1616 O O . ARG A 1 199 ? 9.037 17.098 -21.414 1.00 92.12 199 ARG A O 1
ATOM 1623 N N . LEU A 1 200 ? 7.859 16.193 -19.725 1.00 90.75 200 LEU A N 1
ATOM 1624 C CA . LEU A 1 200 ? 8.182 17.233 -18.746 1.00 90.75 200 LEU A CA 1
ATOM 1625 C C . LEU A 1 200 ? 9.691 17.286 -18.475 1.00 90.75 200 LEU A C 1
ATOM 1627 O O . LEU A 1 200 ? 10.279 18.363 -18.465 1.00 90.75 200 LEU A O 1
ATOM 1631 N N . LEU A 1 201 ? 10.312 16.118 -18.317 1.00 90.06 201 LEU A N 1
ATOM 1632 C CA . LEU A 1 201 ? 11.732 15.982 -17.992 1.00 90.06 201 LEU A CA 1
ATOM 1633 C C . LEU A 1 201 ? 12.652 15.980 -19.218 1.00 90.06 201 LEU A C 1
ATOM 1635 O O . LEU A 1 201 ? 13.868 15.942 -19.055 1.00 90.06 201 LEU A O 1
ATOM 1639 N N . GLN A 1 202 ? 12.093 16.029 -20.433 1.00 91.69 202 GLN A N 1
ATOM 1640 C CA . GLN A 1 202 ? 12.835 15.951 -21.698 1.00 91.69 202 GLN A CA 1
ATOM 1641 C C . GLN A 1 202 ? 13.737 14.704 -21.783 1.00 91.69 202 GLN A C 1
ATOM 1643 O O . GLN A 1 202 ? 14.865 14.756 -22.273 1.00 91.69 202 GLN A O 1
ATOM 1648 N N . VAL A 1 203 ? 13.224 13.565 -21.312 1.00 90.31 203 VAL A N 1
ATOM 1649 C CA . VAL A 1 203 ? 13.891 12.254 -21.368 1.00 90.31 203 VAL A CA 1
ATOM 1650 C C . VAL A 1 203 ? 13.089 11.275 -22.222 1.00 90.31 203 VAL A C 1
ATOM 1652 O O . VAL A 1 203 ? 11.909 11.482 -22.502 1.00 90.31 203 VAL A O 1
ATOM 1655 N N . ALA A 1 204 ? 13.718 10.178 -22.638 1.00 89.12 204 ALA A N 1
ATOM 1656 C CA . ALA A 1 204 ? 13.023 9.141 -23.392 1.00 89.12 204 ALA A CA 1
ATOM 1657 C C . ALA A 1 204 ? 12.065 8.327 -22.498 1.00 89.12 204 ALA A C 1
ATOM 1659 O O . ALA A 1 204 ? 12.408 8.006 -21.359 1.00 89.12 204 ALA A O 1
ATOM 1660 N N . ASP A 1 205 ? 10.907 7.903 -23.026 1.00 86.81 205 ASP A N 1
ATOM 1661 C CA . ASP A 1 205 ? 9.917 7.099 -22.280 1.00 86.81 205 ASP A CA 1
ATOM 1662 C C . ASP A 1 205 ? 10.524 5.835 -21.653 1.00 86.81 205 ASP A C 1
ATOM 1664 O O . ASP A 1 205 ? 10.186 5.459 -20.532 1.00 86.81 205 ASP A O 1
ATOM 1668 N N . TRP A 1 206 ? 11.445 5.175 -22.365 1.00 82.81 206 TRP A N 1
ATOM 1669 C CA . TRP A 1 206 ? 12.104 3.966 -21.869 1.00 82.81 206 TRP A CA 1
ATOM 1670 C C . TRP A 1 206 ? 12.964 4.240 -20.630 1.00 82.81 206 TRP A C 1
ATOM 1672 O O . TRP A 1 206 ? 13.090 3.360 -19.786 1.00 82.81 206 TRP A O 1
ATOM 1682 N N . MET A 1 207 ? 13.515 5.452 -20.483 1.00 81.81 207 MET A N 1
ATOM 1683 C CA . MET A 1 207 ? 14.291 5.834 -19.301 1.00 81.81 207 MET A CA 1
ATOM 1684 C C . MET A 1 207 ? 13.391 6.007 -18.082 1.00 81.81 207 MET A C 1
ATOM 1686 O O . MET A 1 207 ? 13.781 5.604 -16.988 1.00 81.81 207 MET A O 1
ATOM 1690 N N . VAL A 1 208 ? 12.188 6.562 -18.268 1.00 85.81 208 VAL A N 1
ATOM 1691 C CA . VAL A 1 208 ? 11.177 6.640 -17.204 1.00 85.81 208 VAL A CA 1
ATOM 1692 C C . VAL A 1 208 ? 10.775 5.234 -16.787 1.00 85.81 208 VAL A C 1
ATOM 1694 O O . VAL A 1 208 ? 10.927 4.887 -15.622 1.00 85.81 208 VAL A O 1
ATOM 1697 N N . LYS A 1 209 ? 10.378 4.385 -17.741 1.00 83.00 209 LYS A N 1
ATOM 1698 C CA . LYS A 1 209 ? 9.996 2.994 -17.455 1.00 83.00 209 LYS A CA 1
ATOM 1699 C C . LYS A 1 209 ? 11.094 2.226 -16.724 1.00 83.00 209 LYS A C 1
ATOM 1701 O O . LYS A 1 209 ? 10.825 1.661 -15.677 1.00 83.00 209 LYS A O 1
ATOM 1706 N N . ALA A 1 210 ? 12.330 2.275 -17.219 1.00 79.94 210 ALA A N 1
ATOM 1707 C CA . ALA A 1 210 ? 13.457 1.580 -16.599 1.00 79.94 210 ALA A CA 1
ATOM 1708 C C . ALA A 1 210 ? 13.783 2.091 -15.186 1.00 79.94 210 ALA A C 1
ATOM 1710 O O . ALA A 1 210 ? 14.260 1.327 -14.360 1.00 79.94 210 ALA A O 1
ATOM 1711 N N . THR A 1 211 ? 13.544 3.376 -14.903 1.00 82.44 211 THR A N 1
ATOM 1712 C CA . THR A 1 211 ? 13.778 3.947 -13.565 1.00 82.44 211 THR A CA 1
ATOM 1713 C C . THR A 1 211 ? 12.680 3.547 -12.578 1.00 82.44 211 THR A C 1
ATOM 1715 O O . THR A 1 211 ? 12.950 3.422 -11.390 1.00 82.44 211 THR A O 1
ATOM 1718 N N . LEU A 1 212 ? 11.449 3.356 -13.058 1.00 83.62 212 LEU A N 1
ATOM 1719 C CA . LEU A 1 212 ? 10.298 3.023 -12.219 1.00 83.62 212 LEU A CA 1
ATOM 1720 C C . LEU A 1 212 ? 10.069 1.511 -12.067 1.00 83.62 212 LEU A C 1
ATOM 1722 O O . LEU A 1 212 ? 9.397 1.107 -11.126 1.00 83.62 212 LEU A O 1
ATOM 1726 N N . ASP A 1 213 ? 10.632 0.669 -12.937 1.00 79.31 213 ASP A N 1
ATOM 1727 C CA . ASP A 1 213 ? 10.353 -0.779 -12.980 1.00 79.31 213 ASP A CA 1
ATOM 1728 C C . ASP A 1 213 ? 10.690 -1.532 -11.679 1.00 79.31 213 ASP A C 1
ATOM 1730 O O . ASP A 1 213 ? 10.087 -2.561 -11.381 1.00 79.31 213 ASP A O 1
ATOM 1734 N N . SER A 1 214 ? 11.601 -1.006 -10.858 1.00 72.69 214 SER A N 1
ATOM 1735 C CA . SER A 1 214 ? 11.934 -1.576 -9.547 1.00 72.69 214 SER A CA 1
ATOM 1736 C C . SER A 1 214 ? 11.155 -0.951 -8.377 1.00 72.69 214 SER A C 1
ATOM 1738 O O . SER A 1 214 ? 11.286 -1.388 -7.236 1.00 72.69 214 SER A O 1
ATOM 1740 N N . LEU A 1 215 ? 10.298 0.041 -8.646 1.00 77.94 215 LEU A N 1
ATOM 1741 C CA . LEU A 1 215 ? 9.555 0.811 -7.642 1.00 77.94 215 LEU A CA 1
ATOM 1742 C C . LEU A 1 215 ? 8.075 0.431 -7.527 1.00 77.94 215 LEU A C 1
ATOM 1744 O O . LEU A 1 215 ? 7.340 1.100 -6.805 1.00 77.94 215 LEU A O 1
ATOM 1748 N N . HIS A 1 216 ? 7.624 -0.656 -8.159 1.00 78.38 216 HIS A N 1
ATOM 1749 C CA . HIS A 1 216 ? 6.237 -1.143 -8.046 1.00 78.38 216 HIS A CA 1
ATOM 1750 C C . HIS A 1 216 ? 5.801 -1.460 -6.598 1.00 78.38 216 HIS A C 1
ATOM 1752 O O . HIS A 1 216 ? 4.618 -1.638 -6.322 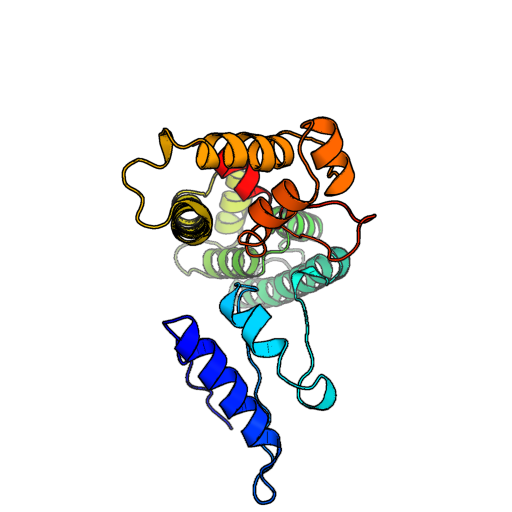1.00 78.38 216 HIS A O 1
ATOM 1758 N N . SER A 1 217 ? 6.749 -1.560 -5.660 1.00 74.75 217 SER A N 1
ATOM 1759 C CA . SER A 1 217 ? 6.485 -1.751 -4.230 1.00 74.75 217 SER A CA 1
ATOM 1760 C C . SER A 1 217 ? 6.069 -0.469 -3.496 1.00 74.75 217 SER A C 1
ATOM 1762 O O . SER A 1 217 ? 5.499 -0.559 -2.409 1.00 74.75 217 SER A O 1
ATOM 1764 N N . VAL A 1 218 ? 6.347 0.707 -4.068 1.00 75.94 218 VAL A N 1
ATOM 1765 C CA . VAL A 1 218 ? 6.051 2.030 -3.483 1.00 75.94 218 VAL A CA 1
ATOM 1766 C C . VAL A 1 218 ? 5.263 2.944 -4.429 1.00 75.94 218 VAL A C 1
ATOM 1768 O O . VAL A 1 218 ? 4.633 3.899 -3.974 1.00 75.94 218 VAL A O 1
ATOM 1771 N N . LEU A 1 219 ? 5.244 2.627 -5.724 1.00 82.50 219 LEU A N 1
ATOM 1772 C CA . LEU A 1 219 ? 4.505 3.324 -6.769 1.00 82.50 219 LEU A CA 1
ATOM 1773 C C . LEU A 1 219 ? 3.491 2.389 -7.434 1.00 82.50 219 LEU A C 1
ATOM 1775 O O . LEU A 1 219 ? 3.810 1.253 -7.779 1.00 82.50 219 LEU A O 1
ATOM 1779 N N . ASP A 1 220 ? 2.294 2.909 -7.677 1.00 83.19 220 ASP A N 1
ATOM 1780 C CA . ASP A 1 220 ? 1.342 2.346 -8.625 1.00 83.19 220 ASP A CA 1
ATOM 1781 C C . ASP A 1 220 ? 1.760 2.795 -10.028 1.00 83.19 220 ASP A C 1
ATOM 1783 O O . ASP A 1 220 ? 1.695 3.982 -10.374 1.00 83.19 220 ASP A O 1
ATOM 1787 N N . ILE A 1 221 ? 2.278 1.843 -10.804 1.00 84.69 221 ILE A N 1
ATOM 1788 C CA . ILE A 1 221 ? 2.804 2.066 -12.149 1.00 84.69 221 ILE A CA 1
ATOM 1789 C C . ILE A 1 221 ? 1.929 1.268 -13.118 1.00 84.69 221 ILE A C 1
ATOM 1791 O O . ILE A 1 221 ? 2.117 0.053 -13.263 1.00 84.69 221 ILE A O 1
ATOM 1795 N N . PRO A 1 222 ? 0.981 1.931 -13.795 1.00 81.69 222 PRO A N 1
ATOM 1796 C CA . PRO A 1 222 ? 0.077 1.260 -14.711 1.00 81.69 222 PRO A CA 1
ATOM 1797 C C . PRO A 1 222 ? 0.814 0.725 -15.946 1.00 81.69 222 PRO A C 1
ATOM 1799 O O . PRO A 1 222 ? 1.792 1.302 -16.427 1.00 81.69 222 PRO A O 1
ATOM 1802 N N . GLY A 1 223 ? 0.327 -0.401 -16.477 1.00 73.69 223 GLY A N 1
ATOM 1803 C CA . GLY A 1 223 ? 0.875 -1.016 -17.691 1.00 73.69 223 GLY A CA 1
ATOM 1804 C C . GLY A 1 223 ? 0.501 -0.278 -18.983 1.00 73.69 223 GLY A C 1
ATOM 1805 O O . GLY A 1 223 ? 1.178 -0.426 -20.004 1.00 73.69 223 GLY A O 1
ATOM 1806 N N . ASP A 1 224 ? -0.565 0.524 -18.947 1.00 80.31 224 ASP A N 1
ATOM 1807 C CA . ASP A 1 224 ? -1.017 1.353 -20.061 1.00 80.31 224 ASP A CA 1
ATOM 1808 C C . ASP A 1 224 ? -0.349 2.746 -20.066 1.00 80.31 224 ASP A C 1
ATOM 1810 O O . ASP A 1 224 ? 0.389 3.118 -19.156 1.00 80.31 224 ASP A O 1
ATOM 1814 N N . ARG A 1 225 ? -0.535 3.510 -21.150 1.00 77.75 225 ARG A N 1
ATOM 1815 C CA . ARG A 1 225 ? 0.134 4.815 -21.338 1.00 77.75 225 ARG A CA 1
ATOM 1816 C C . ARG A 1 225 ? -0.676 6.010 -20.833 1.00 77.75 225 ARG A C 1
ATOM 1818 O O . ARG A 1 225 ? -0.119 7.107 -20.736 1.00 77.75 225 ARG A O 1
ATOM 1825 N N . ASP A 1 226 ? -1.957 5.807 -20.564 1.00 81.06 226 ASP A N 1
ATOM 1826 C CA . ASP A 1 226 ? -2.937 6.870 -20.348 1.00 81.06 226 ASP A CA 1
ATOM 1827 C C . ASP A 1 226 ? -3.275 7.038 -18.861 1.00 81.06 226 ASP A C 1
ATOM 1829 O O . ASP A 1 226 ? -3.722 8.105 -18.437 1.00 81.06 226 ASP A O 1
ATOM 1833 N N . SER A 1 227 ? -2.987 6.020 -18.055 1.00 85.12 227 SER A N 1
ATOM 1834 C CA . SER A 1 227 ? -3.133 6.042 -16.608 1.00 85.12 227 SER A CA 1
ATOM 1835 C C . SER A 1 227 ? -1.955 6.755 -15.920 1.00 85.12 227 SER A C 1
ATO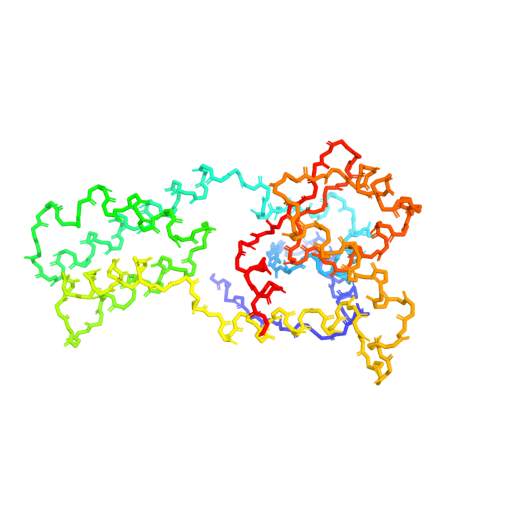M 1837 O O . SER A 1 227 ? -0.795 6.628 -16.336 1.00 85.12 227 SER A O 1
ATOM 1839 N N . PRO A 1 228 ? -2.224 7.541 -14.862 1.00 88.50 228 PRO A N 1
ATOM 1840 C CA . PRO A 1 228 ? -1.190 8.261 -14.132 1.00 88.50 228 PRO A CA 1
ATOM 1841 C C . PRO A 1 228 ? -0.429 7.357 -13.154 1.00 88.50 228 PRO A C 1
ATOM 1843 O O . PRO A 1 228 ? -0.997 6.430 -12.587 1.00 88.50 228 PRO A O 1
ATOM 1846 N N . ILE A 1 229 ? 0.843 7.678 -12.910 1.00 87.69 229 ILE A N 1
ATOM 1847 C CA . ILE A 1 229 ? 1.666 7.058 -11.864 1.00 87.69 229 ILE A CA 1
ATOM 1848 C C . ILE A 1 229 ? 1.270 7.658 -10.514 1.00 87.69 229 ILE A C 1
ATOM 1850 O O . ILE A 1 229 ? 1.176 8.884 -10.397 1.00 87.69 229 ILE A O 1
ATOM 1854 N N . ARG A 1 230 ? 1.067 6.824 -9.492 1.00 85.00 230 ARG A N 1
ATOM 1855 C CA . ARG A 1 230 ? 0.657 7.273 -8.150 1.00 85.00 230 ARG A CA 1
ATOM 1856 C C . ARG A 1 230 ? 1.574 6.722 -7.069 1.00 85.00 230 ARG A C 1
ATOM 1858 O O . ARG A 1 230 ? 2.177 5.666 -7.230 1.00 85.00 230 ARG A O 1
ATOM 1865 N N . LEU A 1 231 ? 1.664 7.432 -5.950 1.00 81.50 231 LEU A N 1
ATOM 1866 C CA . LEU A 1 231 ? 2.277 6.889 -4.741 1.00 81.50 231 LEU A CA 1
ATOM 1867 C C . LEU A 1 231 ? 1.312 5.879 -4.115 1.00 81.50 231 LEU A C 1
ATOM 1869 O O . LEU A 1 231 ? 0.127 6.176 -3.976 1.00 81.50 231 LEU A O 1
ATOM 1873 N N . LEU A 1 232 ? 1.812 4.711 -3.707 1.00 76.06 232 LEU A N 1
ATOM 1874 C CA . LEU A 1 232 ? 0.995 3.734 -2.976 1.00 76.06 232 LEU A CA 1
ATOM 1875 C C . LEU A 1 232 ? 0.713 4.180 -1.541 1.00 76.06 232 LEU A C 1
ATOM 1877 O O . LEU A 1 232 ? -0.256 3.722 -0.942 1.00 76.06 232 LEU A O 1
ATOM 1881 N N . HIS A 1 233 ? 1.557 5.051 -0.980 1.00 72.31 233 HIS A N 1
ATOM 1882 C CA . HIS A 1 233 ? 1.371 5.556 0.371 1.00 72.31 233 HIS A CA 1
ATOM 1883 C C . HIS A 1 233 ? 1.837 7.017 0.519 1.00 72.31 233 HIS A C 1
ATOM 1885 O O . HIS A 1 233 ? 2.961 7.323 0.106 1.00 72.31 233 HIS A O 1
ATOM 1891 N N . PRO A 1 234 ? 1.036 7.906 1.145 1.00 69.38 234 PRO A N 1
ATOM 1892 C CA . PRO A 1 234 ? 1.405 9.309 1.353 1.00 69.38 234 PRO A CA 1
ATOM 1893 C C . PRO A 1 234 ? 2.702 9.495 2.145 1.00 69.38 234 PRO A C 1
ATOM 1895 O O . PRO A 1 234 ? 3.515 10.335 1.780 1.00 69.38 234 PRO A O 1
ATOM 1898 N N . SER A 1 235 ? 2.981 8.645 3.142 1.00 72.69 235 SER A N 1
ATOM 1899 C CA . SER A 1 235 ? 4.215 8.783 3.936 1.00 72.69 235 SER A CA 1
ATOM 1900 C C . SER A 1 235 ? 5.501 8.561 3.132 1.00 72.69 235 SER A C 1
ATOM 1902 O O . SER A 1 235 ? 6.582 8.859 3.626 1.00 72.69 235 SER A O 1
ATOM 1904 N N . PHE A 1 236 ? 5.423 8.022 1.908 1.00 75.50 236 PHE A N 1
ATOM 1905 C CA . PHE A 1 236 ? 6.583 7.979 1.020 1.00 75.50 236 PHE A CA 1
ATOM 1906 C C . PHE A 1 236 ? 6.960 9.380 0.523 1.00 75.50 236 PHE A C 1
ATOM 1908 O O . PHE A 1 236 ? 8.142 9.690 0.406 1.00 75.50 236 PHE A O 1
ATOM 1915 N N . GLN A 1 237 ? 5.971 10.244 0.268 1.00 76.38 237 GLN A N 1
ATOM 1916 C CA . GLN A 1 237 ? 6.217 11.652 -0.037 1.00 76.38 237 GLN A CA 1
ATOM 1917 C C . GLN A 1 237 ? 6.856 12.351 1.163 1.00 76.38 237 GLN A C 1
ATOM 1919 O O . GLN A 1 237 ? 7.867 13.028 0.988 1.00 76.38 237 GLN A O 1
ATOM 1924 N N . ASP A 1 238 ? 6.330 12.129 2.370 1.00 70.69 238 ASP A N 1
ATOM 1925 C CA . ASP A 1 238 ? 6.893 12.714 3.591 1.00 70.69 238 ASP A CA 1
ATOM 1926 C C . ASP A 1 238 ? 8.338 12.271 3.827 1.00 70.69 238 ASP A C 1
ATOM 1928 O O . ASP A 1 238 ? 9.187 13.122 4.076 1.00 70.69 238 ASP A O 1
ATOM 1932 N N . PHE A 1 239 ? 8.634 10.979 3.651 1.00 74.50 239 PHE A N 1
ATOM 1933 C CA . PHE A 1 239 ? 9.988 10.426 3.741 1.00 74.50 239 PHE A CA 1
ATOM 1934 C C . PHE A 1 239 ? 10.971 11.092 2.766 1.00 74.50 239 PHE A C 1
ATOM 1936 O O . PHE A 1 239 ? 12.106 11.394 3.126 1.00 74.50 239 PHE A O 1
ATOM 1943 N N . ILE A 1 240 ? 10.555 11.333 1.519 1.00 73.19 240 ILE A N 1
ATOM 1944 C CA . ILE A 1 240 ? 11.424 11.951 0.507 1.00 73.19 240 ILE A CA 1
ATOM 1945 C C . ILE A 1 240 ? 11.597 13.461 0.750 1.00 73.19 240 ILE A C 1
ATOM 1947 O O . ILE A 1 240 ? 12.663 14.005 0.452 1.00 73.19 240 ILE A O 1
ATOM 1951 N N . LEU A 1 241 ? 10.567 14.153 1.252 1.00 72.75 241 LEU A N 1
ATOM 1952 C CA . LEU A 1 241 ? 10.578 15.607 1.461 1.00 72.75 241 LEU A CA 1
ATOM 1953 C C . LEU A 1 241 ? 11.178 16.034 2.810 1.00 72.75 241 LEU A C 1
ATOM 1955 O O . LEU A 1 241 ? 11.685 17.153 2.910 1.00 72.75 241 LEU A O 1
ATOM 1959 N N . HIS A 1 242 ? 11.155 15.160 3.817 1.00 66.62 242 HIS A N 1
ATOM 1960 C CA . HIS A 1 242 ? 11.670 15.407 5.167 1.00 66.62 242 HIS A CA 1
ATOM 1961 C C . HIS A 1 242 ? 12.677 14.315 5.589 1.00 66.62 242 HIS A C 1
ATOM 1963 O O . HIS A 1 242 ? 12.377 13.533 6.491 1.00 66.62 242 HIS A O 1
ATOM 1969 N N . PRO A 1 243 ? 13.846 14.235 4.923 1.00 53.31 243 PRO A N 1
ATOM 1970 C CA . PRO A 1 243 ? 14.860 13.215 5.190 1.00 53.31 243 PRO A CA 1
ATOM 1971 C C . PRO A 1 243 ? 15.600 13.394 6.524 1.00 53.31 243 PRO A C 1
ATOM 1973 O O . PRO A 1 243 ? 15.751 14.551 6.987 1.00 53.31 243 PRO A O 1
#

pLDDT: mean 79.23, std 13.0, range [30.09, 97.94]

Secondary structure (DSSP, 8-state):
----------SHHHHHHHHHHHHHHTT-SS------------HHHHHHHHTS-TTT-----GGGS-HHHHHHHHHHHHHHHHHHHHHHHT--TT-S-HHHHHHHHHHTTT-HHHHHHHHHHHT-TTS-HHHHHHHHHHHHHH-S---HHHHHHHHHHHIIIIITT-TTGGGSHHHHHHHHHHHHHHH-SSPPBHHHHHHHHT--HHHHHHHHTT-TTTEE--SSSSSBPEES-HHHHHHHH--

Radius of gyration: 21.97 Å; chains: 1; bounding box: 54×56×55 Å

Foldseek 3Di:
DDDDDDDDDDDLVRLLVVLVVVLVVCVDPPDHDDDDDDDQCAPSNVVSCVPRDCVSDDDDDPLVPDLVVLLVVLLVVLVVLVVVLCVVQVHDPCPPHPVLSNVQSVVCQSPSVSSVVLSVQLSDPPDHSVVSSVVVVVCSVPDPDPPPVVLVVLVVLCAVQQVDPPPCSVVDPSNVLLCLLVVCCLPDPDFAFLVVSCVVSVHDSVSSCSSCVRVSNQWDHDPDRHDGIGGSDNVVSVSVVPD

Organism: NCBI:txid265104

Sequence (243 aa):
MFFGELAVLRGDEDVQLILGLLAEVGTLQTIQLRILITSRPETPIRFGFIDIPETAHHDFVLHNVSAHVIEHDISTFFYHEFEIIRKRHRLSEQWPGEHVIELLVQSSYGLFIYAATVCRFIQQRRHHPEHCLSLILDEEMTSPSHTEQLDKMYTQVLKDSVIGDCEDWDRSPLSERFRNIVGSIVILFDSLTASSLARLLQVADWMVKATLDSLHSVLDIPGDRDSPIRLLHPSFQDFILHP